Protein AF-0000000081617693 (afdb_homodimer)

Organism: Polistes dominula (NCBI:txid743375)

Structure (mmCIF, N/CA/C/O backbone):
data_AF-0000000081617693-model_v1
#
loop_
_entity.id
_entity.type
_entity.pdbx_description
1 polymer 'Partner of bursicon isoform X2'
#
loop_
_atom_site.group_PDB
_atom_site.id
_atom_site.type_symbol
_atom_site.label_atom_id
_atom_site.label_alt_id
_atom_site.label_comp_id
_atom_site.label_asym_id
_atom_site.label_entity_id
_atom_site.label_seq_id
_atom_site.pdbx_PDB_ins_code
_atom_site.Cartn_x
_atom_site.Cartn_y
_atom_site.Cartn_z
_atom_site.occupancy
_atom_site.B_iso_or_equiv
_atom_site.auth_seq_id
_atom_site.auth_comp_id
_atom_site.auth_asym_id
_atom_site.auth_atom_id
_atom_site.pdbx_PDB_model_num
ATOM 1 N N . MET A 1 1 ? 23.781 -27.25 -8.93 1 21.09 1 MET A N 1
ATOM 2 C CA . MET A 1 1 ? 23.984 -25.984 -9.602 1 21.09 1 MET A CA 1
ATOM 3 C C . MET A 1 1 ? 22.797 -25.062 -9.391 1 21.09 1 MET A C 1
ATOM 5 O O . MET A 1 1 ? 21.656 -25.438 -9.664 1 21.09 1 MET A O 1
ATOM 9 N N . GLN A 1 2 ? 22.797 -24.25 -8.312 1 23.55 2 GLN A N 1
ATOM 10 C CA . GLN A 1 2 ? 21.75 -23.406 -7.762 1 23.55 2 GLN A CA 1
ATOM 11 C C . GLN A 1 2 ? 21.375 -22.297 -8.734 1 23.55 2 GLN A C 1
ATOM 13 O O . GLN A 1 2 ? 22.25 -21.516 -9.164 1 23.55 2 GLN A O 1
ATOM 18 N N . GLU A 1 3 ? 20.484 -22.625 -9.734 1 25.69 3 GLU A N 1
ATOM 19 C CA . GLU A 1 3 ? 20.016 -21.656 -10.727 1 25.69 3 GLU A CA 1
ATOM 20 C C . GLU A 1 3 ? 19.703 -20.312 -10.086 1 25.69 3 GLU A C 1
ATOM 22 O O . GLU A 1 3 ? 18.938 -20.234 -9.133 1 25.69 3 GLU A O 1
ATOM 27 N N . GLY A 1 4 ? 20.719 -19.469 -10.039 1 25.91 4 GLY A N 1
ATOM 28 C CA . GLY A 1 4 ? 20.688 -18.078 -9.578 1 25.91 4 GLY A CA 1
ATOM 29 C C . GLY A 1 4 ? 19.531 -17.281 -10.164 1 25.91 4 GLY A C 1
ATOM 30 O O . GLY A 1 4 ? 19.438 -17.141 -11.383 1 25.91 4 GLY A O 1
ATOM 31 N N . TYR A 1 5 ? 18.312 -17.5 -9.727 1 26.92 5 TYR A N 1
ATOM 32 C CA . TYR A 1 5 ? 17.234 -16.594 -10.078 1 26.92 5 TYR A CA 1
ATOM 33 C C . TYR A 1 5 ? 17.688 -15.141 -9.992 1 26.92 5 TYR A C 1
ATOM 35 O O . TYR A 1 5 ? 18.25 -14.719 -8.992 1 26.92 5 TYR A O 1
ATOM 43 N N . PHE A 1 6 ? 18.312 -14.719 -11.094 1 25.95 6 PHE A N 1
ATOM 44 C CA . PHE A 1 6 ? 18.672 -13.305 -11.18 1 25.95 6 PHE A CA 1
ATOM 45 C C . PHE A 1 6 ? 17.469 -12.43 -10.844 1 25.95 6 PHE A C 1
ATOM 47 O O . PHE A 1 6 ? 16.422 -12.531 -11.484 1 25.95 6 PHE A O 1
ATOM 54 N N . LEU A 1 7 ? 17.125 -12.32 -9.617 1 30.16 7 LEU A N 1
ATOM 55 C CA . LEU A 1 7 ? 16.172 -11.305 -9.172 1 30.16 7 LEU A CA 1
ATOM 56 C C . LEU A 1 7 ? 16.438 -9.977 -9.875 1 30.16 7 LEU A C 1
ATOM 58 O O . LEU A 1 7 ? 17.516 -9.406 -9.758 1 30.16 7 LEU A O 1
ATOM 62 N N . ILE A 1 8 ? 16.188 -10.07 -11.109 1 28.42 8 ILE A N 1
ATOM 63 C CA . ILE A 1 8 ? 16.234 -8.742 -11.711 1 28.42 8 ILE A CA 1
ATOM 64 C C . ILE A 1 8 ? 15.578 -7.73 -10.781 1 28.42 8 ILE A C 1
ATOM 66 O O . ILE A 1 8 ? 14.367 -7.797 -10.531 1 28.42 8 ILE A O 1
ATOM 70 N N . LYS A 1 9 ? 16.203 -7.441 -9.719 1 33.84 9 LYS A N 1
ATOM 71 C CA . LYS A 1 9 ? 15.711 -6.348 -8.883 1 33.84 9 LYS A CA 1
ATOM 72 C C . LYS A 1 9 ? 15.469 -5.09 -9.711 1 33.84 9 LYS A C 1
ATOM 74 O O . LYS A 1 9 ? 16.406 -4.512 -10.266 1 33.84 9 LYS A O 1
ATOM 79 N N . ILE A 1 10 ? 14.555 -5.141 -10.664 1 34.88 10 ILE A N 1
ATOM 80 C CA . ILE A 1 10 ? 14.203 -3.844 -11.234 1 34.88 10 ILE A CA 1
ATOM 81 C C . ILE A 1 10 ? 14.172 -2.789 -10.133 1 34.88 10 ILE A C 1
ATOM 83 O O . ILE A 1 10 ? 13.328 -2.844 -9.234 1 34.88 10 ILE A O 1
ATOM 87 N N . LEU A 1 11 ? 15.094 -2.342 -9.719 1 41 11 LEU A N 1
ATOM 88 C CA . LEU A 1 11 ? 15.234 -1.194 -8.836 1 41 11 LEU A CA 1
ATOM 89 C C . LEU A 1 11 ? 14.312 -0.057 -9.266 1 41 11 LEU A C 1
ATOM 91 O O . LEU A 1 11 ? 14.703 1.113 -9.211 1 41 11 LEU A O 1
ATOM 95 N N . GLU A 1 12 ? 13.398 -0.279 -10.273 1 49.72 12 GLU A N 1
ATOM 96 C CA . GLU A 1 12 ? 12.633 0.956 -10.422 1 49.72 12 GLU A CA 1
ATOM 97 C C . GLU A 1 12 ? 12.055 1.414 -9.094 1 49.72 12 GLU A C 1
ATOM 99 O O . GLU A 1 12 ? 11.391 0.64 -8.398 1 49.72 12 GLU A O 1
ATOM 104 N N . ASP A 1 13 ? 12.609 2.482 -8.398 1 57.91 13 ASP A N 1
ATOM 105 C CA . ASP A 1 13 ? 12.93 2.988 -7.07 1 57.91 13 ASP A CA 1
ATOM 106 C C . ASP A 1 13 ? 11.664 3.396 -6.32 1 57.91 13 ASP A C 1
ATOM 108 O O . ASP A 1 13 ? 10.766 4.016 -6.898 1 57.91 13 ASP A O 1
ATOM 112 N N . GLU A 1 14 ? 11.172 2.527 -5.504 1 74.06 14 GLU A N 1
ATOM 113 C CA . GLU A 1 14 ? 10.328 3.084 -4.449 1 74.06 14 GLU A CA 1
ATOM 114 C C . GLU A 1 14 ? 10.758 4.5 -4.086 1 74.06 14 GLU A C 1
ATOM 116 O O . GLU A 1 14 ? 11.945 4.832 -4.156 1 74.06 14 GLU A O 1
ATOM 121 N N . ASN A 1 15 ? 9.875 5.375 -4.223 1 86.94 15 ASN A N 1
ATOM 122 C CA . ASN A 1 15 ? 10.141 6.73 -3.75 1 86.94 15 ASN A CA 1
ATOM 123 C C . ASN A 1 15 ? 9.102 7.18 -2.725 1 86.94 15 ASN A C 1
ATOM 125 O O . ASN A 1 15 ? 7.914 7.262 -3.033 1 86.94 15 ASN A O 1
ATOM 129 N N . CYS A 1 16 ? 9.453 7.188 -1.498 1 93.19 16 CYS A N 1
ATOM 130 C CA . CYS A 1 16 ? 8.648 7.734 -0.409 1 93.19 16 CYS A CA 1
ATOM 131 C C . CYS A 1 16 ? 9.406 8.844 0.314 1 93.19 16 CYS A C 1
ATOM 133 O O . CYS A 1 16 ? 10.484 8.617 0.858 1 93.19 16 CYS A O 1
ATOM 135 N N . GLU A 1 17 ? 8.789 10.031 0.282 1 96 17 GLU A N 1
ATOM 136 C CA . GLU A 1 17 ? 9.5 11.195 0.806 1 96 17 GLU A CA 1
ATOM 137 C C . GLU A 1 17 ? 8.711 11.867 1.93 1 96 17 GLU A C 1
ATOM 139 O O . GLU A 1 17 ? 7.48 11.781 1.97 1 96 17 GLU A O 1
ATOM 144 N N . THR A 1 18 ? 9.477 12.422 2.887 1 97.06 18 THR A N 1
ATOM 145 C CA . THR A 1 18 ? 8.906 13.344 3.857 1 97.06 18 THR A CA 1
ATOM 146 C C . THR A 1 18 ? 8.883 14.766 3.301 1 97.06 18 THR A C 1
ATOM 148 O O . THR A 1 18 ? 9.938 15.352 3.043 1 97.06 18 THR A O 1
ATOM 151 N N . LEU A 1 19 ? 7.746 15.289 3.051 1 97.5 19 LEU A N 1
ATOM 152 C CA . LEU A 1 19 ? 7.582 16.578 2.402 1 97.5 19 LEU A CA 1
ATOM 153 C C . LEU A 1 19 ? 6.906 17.578 3.34 1 97.5 19 LEU A C 1
ATOM 155 O O . LEU A 1 19 ? 6.363 17.188 4.379 1 97.5 19 LEU A O 1
ATOM 159 N N . GLN A 1 20 ? 7.008 18.875 2.947 1 96.44 20 GLN A N 1
ATOM 160 C CA . GLN A 1 20 ? 6.355 19.922 3.717 1 96.44 20 GLN A CA 1
ATOM 161 C C . GLN A 1 20 ? 5.07 20.391 3.035 1 96.44 20 GLN A C 1
ATOM 163 O O . GLN A 1 20 ? 4.988 20.406 1.806 1 96.44 20 GLN A O 1
ATOM 168 N N . SER A 1 21 ? 4.125 20.688 3.875 1 95.75 21 SER A N 1
ATOM 169 C CA . SER A 1 21 ? 2.877 21.297 3.436 1 95.75 21 SER A CA 1
ATOM 170 C C . SER A 1 21 ? 2.465 22.438 4.363 1 95.75 21 SER A C 1
ATOM 172 O O . SER A 1 21 ? 2.715 22.391 5.57 1 95.75 21 SER A O 1
ATOM 174 N N . GLU A 1 22 ? 1.811 23.406 3.758 1 95.75 22 GLU A N 1
ATOM 175 C CA . GLU A 1 22 ? 1.333 24.516 4.578 1 95.75 22 GLU A CA 1
ATOM 176 C C . GLU A 1 22 ? -0.139 24.344 4.938 1 95.75 22 GLU A C 1
ATOM 178 O O . GLU A 1 22 ? -0.963 24.031 4.074 1 95.75 22 GLU A O 1
ATOM 183 N N . ILE A 1 23 ? -0.369 24.625 6.254 1 95.25 23 ILE A N 1
ATOM 184 C CA . ILE A 1 23 ? -1.764 24.594 6.68 1 95.25 23 ILE A CA 1
ATOM 185 C C . ILE A 1 23 ? -2.074 25.812 7.539 1 95.25 23 ILE A C 1
ATOM 187 O O . ILE A 1 23 ? -1.167 26.438 8.102 1 95.25 23 ILE A O 1
ATOM 191 N N . HIS A 1 24 ? -3.391 26.156 7.59 1 95.94 24 HIS A N 1
ATOM 192 C CA . HIS A 1 24 ? -3.896 27.203 8.453 1 95.94 24 HIS A CA 1
ATOM 193 C C . HIS A 1 24 ? -4.594 26.625 9.68 1 95.94 24 HIS A C 1
ATOM 195 O O . HIS A 1 24 ? -5.512 25.812 9.555 1 95.94 24 HIS A O 1
ATOM 201 N N . ILE A 1 25 ? -4.129 27.109 10.82 1 94.5 25 ILE A N 1
ATOM 202 C CA . ILE A 1 25 ? -4.719 26.594 12.055 1 94.5 25 ILE A CA 1
ATOM 203 C C . ILE A 1 25 ? -5.359 27.734 12.836 1 94.5 25 ILE A C 1
ATOM 205 O O . ILE A 1 25 ? -4.797 28.828 12.914 1 94.5 25 ILE A O 1
ATOM 209 N N . THR A 1 26 ? -6.527 27.469 13.391 1 95.94 26 THR A N 1
ATOM 210 C CA . THR A 1 26 ? -7.207 28.391 14.297 1 95.94 26 THR A CA 1
ATOM 211 C C . THR A 1 26 ? -7.543 27.703 15.617 1 95.94 26 THR A C 1
ATOM 213 O O . THR A 1 26 ? -8.023 26.562 15.625 1 95.94 26 THR A O 1
ATOM 216 N N . LYS A 1 27 ? -7.258 28.422 16.703 1 96.06 27 LYS A N 1
ATOM 217 C CA . LYS A 1 27 ? -7.531 27.875 18.016 1 96.06 27 LYS A CA 1
ATOM 218 C C . LYS A 1 27 ? -8.234 28.891 18.906 1 96.06 27 LYS A C 1
ATOM 220 O O . LYS A 1 27 ? -7.824 30.062 18.969 1 96.06 27 LYS A O 1
ATOM 225 N N . ASP A 1 28 ? -9.242 28.344 19.547 1 96.25 28 ASP A N 1
ATOM 226 C CA . ASP A 1 28 ? -9.977 29.203 20.469 1 96.25 28 ASP A CA 1
ATOM 227 C C . ASP A 1 28 ? -9.57 28.922 21.906 1 96.25 28 ASP A C 1
ATOM 229 O O . ASP A 1 28 ? -9.312 27.766 22.281 1 96.25 28 ASP A O 1
ATOM 233 N N . GLU A 1 29 ? -9.492 29.953 22.703 1 95.94 29 GLU A N 1
ATOM 234 C CA . GLU A 1 29 ? -9.344 29.875 24.141 1 95.94 29 GLU A CA 1
ATOM 235 C C . GLU A 1 29 ? -10.578 30.438 24.859 1 95.94 29 GLU A C 1
ATOM 237 O O . GLU A 1 29 ? -11.133 31.453 24.453 1 95.94 29 GLU A O 1
ATOM 242 N N . TYR A 1 30 ? -10.984 29.672 25.891 1 95.94 30 TYR A N 1
ATOM 243 C CA . TYR A 1 30 ? -12.195 30.062 26.594 1 95.94 30 TYR A CA 1
ATOM 244 C C . TYR A 1 30 ? -11.883 30.469 28.031 1 95.94 30 TYR A C 1
ATOM 246 O O . TYR A 1 30 ? -10.922 29.984 28.625 1 95.94 30 TYR A O 1
ATOM 254 N N . ASP A 1 31 ? -12.664 31.328 28.531 1 92.88 31 ASP A N 1
ATOM 255 C CA . ASP A 1 31 ? -12.508 31.719 29.938 1 92.88 31 ASP A CA 1
ATOM 256 C C . ASP A 1 31 ? -13.234 30.734 30.859 1 92.88 31 ASP A C 1
ATOM 258 O O . ASP A 1 31 ? -13.758 29.719 30.391 1 92.88 31 ASP A O 1
ATOM 262 N N . GLU A 1 32 ? -13.195 30.984 32.156 1 93.75 32 GLU A N 1
ATOM 263 C CA . GLU A 1 32 ? -13.711 30.062 33.156 1 93.75 32 GLU A CA 1
ATOM 264 C C . GLU A 1 32 ? -15.227 29.906 33.031 1 93.75 32 GLU A C 1
ATOM 266 O O . GLU A 1 32 ? -15.773 28.875 33.438 1 93.75 32 GLU A O 1
ATOM 271 N N . VAL A 1 33 ? -15.906 30.859 32.438 1 94.06 33 VAL A N 1
ATOM 272 C CA . VAL A 1 33 ? -17.359 30.812 32.375 1 94.06 33 VAL A CA 1
ATOM 273 C C . VAL A 1 33 ? -17.797 30.297 31 1 94.06 33 VAL A C 1
ATOM 275 O O . VAL A 1 33 ? -18.984 30.219 30.719 1 94.06 33 VAL A O 1
ATOM 278 N N . GLY A 1 34 ? -16.875 29.984 30.141 1 93.75 34 GLY A N 1
ATOM 279 C CA . GLY A 1 34 ? -17.172 29.328 28.875 1 93.75 34 GLY A CA 1
ATOM 280 C C . GLY A 1 34 ? -17.297 30.281 27.719 1 93.75 34 GLY A C 1
ATOM 281 O O . GLY A 1 34 ? -17.734 29.891 26.625 1 93.75 34 GLY A O 1
ATOM 282 N N . HIS A 1 35 ? -17 31.516 28.062 1 94.31 35 HIS A N 1
ATOM 283 C CA . HIS A 1 35 ? -17 32.469 26.969 1 94.31 35 HIS A CA 1
ATOM 284 C C . HIS A 1 35 ? -15.648 32.5 26.266 1 94.31 35 HIS A C 1
ATOM 286 O O . HIS A 1 35 ? -14.609 32.25 26.891 1 94.31 35 HIS A O 1
ATOM 292 N N . ILE A 1 36 ? -15.648 32.906 24.891 1 95.56 36 ILE A N 1
ATOM 293 C CA . ILE A 1 36 ? -14.406 32.969 24.125 1 95.56 36 ILE A CA 1
ATOM 294 C C . ILE A 1 36 ? -13.555 34.156 24.656 1 95.56 36 ILE A C 1
ATOM 296 O O . ILE A 1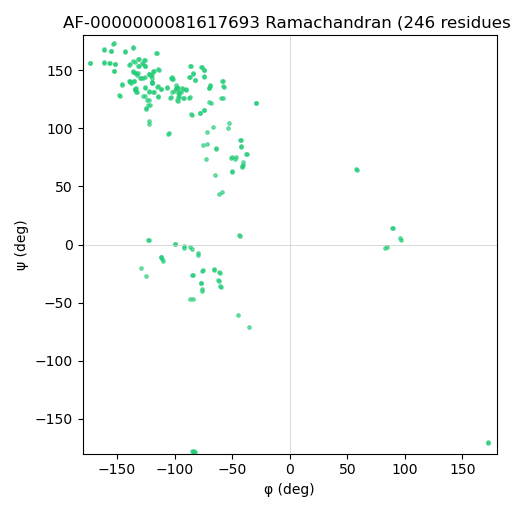 36 ? -14.008 35.281 24.672 1 95.56 36 ILE A O 1
ATOM 300 N N . LYS A 1 37 ? -12.406 33.812 25.062 1 95.25 37 LYS A N 1
ATOM 301 C CA . LYS A 1 37 ? -11.43 34.812 25.5 1 95.25 37 LYS A CA 1
ATOM 302 C C . LYS A 1 37 ? -10.633 35.344 24.312 1 95.25 37 LYS A C 1
ATOM 304 O O . LYS A 1 37 ? -10.438 36.562 24.203 1 95.25 37 LYS A O 1
ATOM 309 N N . ARG A 1 38 ? -10.195 34.438 23.531 1 96.62 38 ARG A N 1
ATOM 310 C CA . ARG A 1 38 ? -9.461 34.844 22.344 1 96.62 38 ARG A CA 1
ATOM 311 C C . ARG A 1 38 ? -9.422 33.719 21.312 1 96.62 38 ARG A C 1
ATOM 313 O O . ARG A 1 38 ? -9.656 32.531 21.656 1 96.62 38 ARG A O 1
ATOM 320 N N . THR A 1 39 ? -9.234 34.188 20.078 1 97.06 39 THR A N 1
ATOM 321 C CA . THR A 1 39 ? -9.008 33.281 18.953 1 97.06 39 THR A CA 1
ATOM 322 C C . THR A 1 39 ? -7.684 33.594 18.266 1 97.06 39 THR A C 1
ATOM 324 O O . THR A 1 39 ? -7.418 34.75 17.922 1 97.06 39 THR A O 1
ATOM 327 N N . CYS A 1 40 ? -6.906 32.5 18.234 1 97.19 40 CYS A N 1
ATOM 328 C CA . CYS A 1 40 ? -5.617 32.719 17.578 1 97.19 40 CYS A CA 1
ATOM 329 C C . CYS A 1 40 ? -5.488 31.828 16.328 1 97.19 40 CYS A C 1
ATOM 331 O O . CYS A 1 40 ? -6.035 30.734 16.297 1 97.19 40 CYS A O 1
ATOM 333 N N . SER A 1 41 ? -4.719 32.375 15.344 1 97.06 41 SER A N 1
ATOM 334 C CA . SER A 1 41 ? -4.492 31.594 14.117 1 97.06 41 SER A CA 1
ATOM 335 C C . SER A 1 41 ? -3.074 31.812 13.594 1 97.06 41 SER A C 1
ATOM 337 O O . SER A 1 41 ? -2.35 32.688 14.07 1 97.06 41 SER A O 1
ATOM 339 N N . GLY A 1 42 ? -2.764 30.938 12.703 1 95.69 42 GLY A N 1
ATOM 340 C CA . GLY A 1 42 ? -1.468 31.016 12.055 1 95.69 42 GLY A CA 1
ATOM 341 C C . GLY A 1 42 ? -1.308 30.016 10.922 1 95.69 42 GLY A C 1
ATOM 342 O O . GLY A 1 42 ? -2.055 29.031 10.844 1 95.69 42 GLY A O 1
ATOM 343 N N . ASP A 1 43 ? -0.399 30.375 10.023 1 96.25 43 ASP A N 1
ATOM 344 C CA . ASP A 1 43 ? 0.014 29.438 8.984 1 96.25 43 ASP A CA 1
ATOM 345 C C . ASP A 1 43 ? 1.242 28.641 9.422 1 96.25 43 ASP A C 1
ATOM 347 O O . ASP A 1 43 ? 2.26 29.219 9.805 1 96.25 43 ASP A O 1
ATOM 351 N N . ILE A 1 44 ? 0.998 27.297 9.297 1 94.75 44 ILE A N 1
ATOM 352 C CA . ILE A 1 44 ? 2.07 26.453 9.797 1 94.75 44 ILE A CA 1
ATOM 353 C C . ILE A 1 44 ? 2.49 25.453 8.719 1 94.75 44 ILE A C 1
ATOM 355 O O . ILE A 1 44 ? 1.65 24.953 7.969 1 94.75 44 ILE A O 1
ATOM 359 N N . SER A 1 45 ? 3.805 25.203 8.688 1 95.81 45 SER A N 1
ATOM 360 C CA . SER A 1 45 ? 4.328 24.125 7.855 1 95.81 45 SER A CA 1
ATOM 361 C C . SER A 1 45 ? 4.309 22.781 8.594 1 95.81 45 SER A C 1
ATOM 363 O O . SER A 1 45 ? 4.816 22.688 9.711 1 95.81 45 SER A O 1
ATOM 365 N N . VAL A 1 46 ? 3.664 21.797 7.895 1 95.5 46 VAL A N 1
ATOM 366 C CA . VAL A 1 46 ? 3.617 20.469 8.5 1 95.5 46 VAL A CA 1
ATOM 367 C C . VAL A 1 46 ? 4.168 19.422 7.523 1 95.5 46 VAL A C 1
ATOM 369 O O . VAL A 1 46 ? 4.012 19.562 6.309 1 95.5 46 VAL A O 1
ATOM 372 N N . THR A 1 47 ? 4.684 18.328 8.141 1 96.88 47 THR A N 1
ATOM 373 C CA . THR A 1 47 ? 5.254 17.281 7.301 1 96.88 47 THR A CA 1
ATOM 374 C C . THR A 1 47 ? 4.164 16.328 6.809 1 96.88 47 THR A C 1
ATOM 376 O O . THR A 1 47 ? 3.158 16.125 7.492 1 96.88 47 THR A O 1
ATOM 379 N N . LYS A 1 48 ? 4.359 15.836 5.648 1 97.06 48 LYS A N 1
ATOM 380 C CA . LYS A 1 48 ? 3.512 14.812 5.059 1 97.06 48 LYS A CA 1
ATOM 381 C C . LYS A 1 48 ? 4.352 13.727 4.387 1 97.06 48 LYS A C 1
ATOM 383 O O . LYS A 1 48 ? 5.566 13.875 4.234 1 97.06 48 LYS A O 1
ATOM 388 N N . CYS A 1 49 ? 3.67 12.688 4.039 1 96.44 49 CYS A N 1
ATOM 389 C CA . CYS A 1 49 ? 4.328 11.594 3.332 1 96.44 49 CYS A CA 1
ATOM 390 C C . CYS A 1 49 ? 3.719 11.391 1.949 1 96.44 49 CYS A C 1
ATOM 392 O O . CYS A 1 49 ? 2.496 11.32 1.81 1 96.44 49 CYS A O 1
ATOM 394 N N . GLU A 1 50 ? 4.617 11.312 0.979 1 94.75 50 GLU A N 1
ATOM 395 C CA . GLU A 1 50 ? 4.176 11.023 -0.383 1 94.75 50 GLU A CA 1
ATOM 396 C C . GLU A 1 50 ? 5.207 10.172 -1.126 1 94.75 50 GLU A C 1
ATOM 398 O O . GLU A 1 50 ? 6.41 10.406 -1.001 1 94.75 50 GLU A O 1
ATOM 403 N N . GLY A 1 51 ? 4.496 9.211 -1.826 1 93.81 51 GLY A N 1
ATOM 404 C CA . GLY A 1 51 ? 5.422 8.43 -2.631 1 93.81 51 GLY A CA 1
ATOM 405 C C . GLY A 1 51 ? 4.766 7.234 -3.299 1 93.81 51 GLY A C 1
ATOM 406 O O . GLY A 1 51 ? 3.537 7.164 -3.389 1 93.81 51 GLY A O 1
ATOM 407 N N . PHE A 1 52 ? 5.641 6.375 -3.895 1 92.81 52 PHE A N 1
ATOM 408 C CA . PHE A 1 52 ? 5.281 5.121 -4.547 1 92.81 52 PHE A CA 1
ATOM 409 C C . PHE A 1 52 ? 6.012 3.949 -3.904 1 92.81 52 PHE A C 1
ATOM 411 O O . PHE A 1 52 ? 7.219 4.023 -3.66 1 92.81 52 PHE A O 1
ATOM 418 N N . CYS A 1 53 ? 5.23 2.984 -3.637 1 92.69 53 CYS A N 1
ATOM 419 C CA . CYS A 1 53 ? 5.816 1.817 -2.988 1 92.69 53 CYS A CA 1
ATOM 420 C C . CYS A 1 53 ? 5.492 0.545 -3.764 1 92.69 53 CYS A C 1
ATOM 422 O O . CYS A 1 53 ? 4.5 0.491 -4.492 1 92.69 53 CYS A O 1
ATOM 424 N N . THR A 1 54 ? 6.312 -0.373 -3.482 1 92.31 54 THR A N 1
ATOM 425 C CA . THR A 1 54 ? 6.168 -1.655 -4.164 1 92.31 54 THR A CA 1
ATOM 426 C C . THR A 1 54 ? 4.973 -2.428 -3.615 1 92.31 54 THR A C 1
ATOM 428 O O . THR A 1 54 ? 4.633 -2.299 -2.438 1 92.31 54 THR A O 1
ATOM 431 N N . SER A 1 55 ? 4.34 -3.135 -4.559 1 92.81 55 SER A N 1
ATOM 432 C CA . SER A 1 55 ? 3.287 -4.078 -4.199 1 92.81 55 SER A CA 1
ATOM 433 C C . SER A 1 55 ? 3.172 -5.195 -5.23 1 92.81 55 SER A C 1
ATOM 435 O O . SER A 1 55 ? 3.477 -4.992 -6.41 1 92.81 55 SER A O 1
ATOM 437 N N . GLN A 1 56 ? 2.766 -6.309 -4.684 1 93.12 56 GLN A N 1
ATOM 438 C CA . GLN A 1 56 ? 2.73 -7.438 -5.609 1 93.12 56 GLN A CA 1
ATOM 439 C C . GLN A 1 56 ? 1.751 -8.508 -5.133 1 93.12 56 GLN A C 1
ATOM 441 O O . GLN A 1 56 ? 1.479 -8.617 -3.936 1 93.12 56 GLN A O 1
ATOM 446 N N . VAL A 1 57 ? 1.296 -9.281 -6.047 1 94.75 57 VAL A N 1
ATOM 447 C CA . VAL A 1 57 ? 0.551 -10.523 -5.867 1 94.75 57 VAL A CA 1
ATOM 448 C C . VAL A 1 57 ? 1.248 -11.656 -6.617 1 94.75 57 VAL A C 1
ATOM 450 O O . VAL A 1 57 ? 1.415 -11.586 -7.836 1 94.75 57 VAL A O 1
ATOM 453 N N . GLN A 1 58 ? 1.679 -12.586 -5.848 1 94.75 58 GLN A N 1
ATOM 454 C CA . GLN A 1 58 ? 2.453 -13.656 -6.469 1 94.75 58 GLN A CA 1
ATOM 455 C C . GLN A 1 58 ? 1.941 -15.023 -6.043 1 94.75 58 GLN A C 1
ATOM 457 O O . GLN A 1 58 ? 1.38 -15.172 -4.953 1 94.75 58 GLN A O 1
ATOM 462 N N . PRO A 1 59 ? 2.174 -16.031 -6.938 1 94.75 59 PRO A N 1
ATOM 463 C CA . PRO A 1 59 ? 1.782 -17.391 -6.555 1 94.75 59 PRO A CA 1
ATOM 464 C C . PRO A 1 59 ? 2.447 -17.844 -5.262 1 94.75 59 PRO A C 1
ATOM 466 O O . PRO A 1 59 ? 3.617 -17.531 -5.02 1 94.75 59 PRO A O 1
ATOM 469 N N . SER A 1 60 ? 1.569 -18.469 -4.41 1 92.38 60 SER A N 1
ATOM 470 C CA . SER A 1 60 ? 2.078 -18.969 -3.137 1 92.38 60 SER A CA 1
ATOM 471 C C . SER A 1 60 ? 1.333 -20.219 -2.695 1 92.38 60 SER A C 1
ATOM 473 O O . SER A 1 60 ? 0.108 -20.203 -2.555 1 92.38 60 SER A O 1
ATOM 475 N N . VAL A 1 61 ? 2.133 -21.281 -2.389 1 86.06 61 VAL A N 1
ATOM 476 C CA . VAL A 1 61 ? 1.543 -22.562 -2.02 1 86.06 61 VAL A CA 1
ATOM 477 C C . VAL A 1 61 ? 0.998 -22.5 -0.595 1 86.06 61 VAL A C 1
ATOM 479 O O . VAL A 1 61 ? 0.122 -23.281 -0.218 1 86.06 61 VAL A O 1
ATOM 482 N N . ILE A 1 62 ? 1.538 -21.562 0.132 1 86.44 62 ILE A N 1
ATOM 483 C CA . ILE A 1 62 ? 1.209 -21.516 1.552 1 86.44 62 ILE A CA 1
ATOM 484 C C . ILE A 1 62 ? -0.101 -20.75 1.75 1 86.44 62 ILE A C 1
ATOM 486 O O . ILE A 1 62 ? -0.796 -20.953 2.75 1 86.44 62 ILE A O 1
ATOM 490 N N . THR A 1 63 ? -0.437 -19.875 0.883 1 87.44 63 THR A N 1
ATOM 491 C CA . THR A 1 63 ? -1.653 -19.078 1.007 1 87.44 63 THR A CA 1
ATOM 492 C C . THR A 1 63 ? -2.865 -19.859 0.508 1 87.44 63 THR A C 1
ATOM 494 O O . THR A 1 63 ? -2.771 -20.609 -0.475 1 87.44 63 THR A O 1
ATOM 497 N N . ALA A 1 64 ? -4 -19.766 1.132 1 83.44 64 ALA A N 1
ATOM 498 C CA . ALA A 1 64 ? -5.223 -20.484 0.789 1 83.44 64 ALA A CA 1
ATOM 499 C C . ALA A 1 64 ? -5.684 -20.156 -0.627 1 83.44 64 ALA A C 1
ATOM 501 O O . ALA A 1 64 ? -6.184 -21.016 -1.35 1 83.44 64 ALA A O 1
ATOM 502 N N . THR A 1 65 ? -5.5 -18.922 -1.037 1 83 65 THR A N 1
ATOM 503 C CA . THR A 1 65 ? -5.957 -18.484 -2.355 1 83 65 THR A CA 1
ATOM 504 C C . THR A 1 65 ? -4.969 -18.922 -3.434 1 83 65 THR A C 1
ATOM 506 O O . THR A 1 65 ? -5.281 -18.875 -4.625 1 83 65 THR A O 1
ATOM 509 N N . GLY A 1 66 ? -3.828 -19.422 -2.992 1 89.44 66 GLY A N 1
ATOM 510 C CA . GLY A 1 66 ? -2.781 -19.75 -3.943 1 89.44 66 GLY A CA 1
ATOM 511 C C . GLY A 1 66 ? -1.92 -18.562 -4.32 1 89.44 66 GLY A C 1
ATOM 512 O O . GLY A 1 66 ? -0.972 -18.703 -5.098 1 89.44 66 GLY A O 1
ATOM 513 N N . PHE A 1 67 ? -2.311 -17.391 -3.746 1 93.19 67 PHE A N 1
ATOM 514 C CA . PHE A 1 67 ? -1.555 -16.172 -4.055 1 93.19 67 PHE A CA 1
ATOM 515 C C . PHE A 1 67 ? -1.272 -15.375 -2.789 1 93.19 67 PHE A C 1
ATOM 517 O O . PHE A 1 67 ? -2.154 -15.211 -1.943 1 93.19 67 PHE A O 1
ATOM 524 N N . ALA A 1 68 ? -0.021 -14.977 -2.717 1 92.62 68 ALA A N 1
ATOM 525 C CA . ALA A 1 68 ? 0.392 -14.109 -1.619 1 92.62 68 ALA A CA 1
ATOM 526 C C . ALA A 1 68 ? 0.42 -12.648 -2.057 1 92.62 68 ALA A C 1
ATOM 528 O O . ALA A 1 68 ? 0.896 -12.328 -3.148 1 92.62 68 ALA A O 1
ATOM 529 N N . LYS A 1 69 ? -0.13 -11.93 -1.163 1 91.94 69 LYS A N 1
ATOM 530 C CA . LYS A 1 69 ? -0.168 -10.492 -1.454 1 91.94 69 LYS A CA 1
ATOM 531 C C . LYS A 1 69 ? 0.741 -9.719 -0.507 1 91.94 69 LYS A C 1
ATOM 533 O O . LYS A 1 69 ? 0.807 -10.016 0.687 1 91.94 69 LYS A O 1
ATOM 538 N N . GLU A 1 70 ? 1.504 -8.828 -1.085 1 91.44 70 GLU A N 1
ATOM 539 C CA . GLU A 1 70 ? 2.361 -7.926 -0.32 1 91.44 70 GLU A CA 1
ATOM 540 C C . GLU A 1 70 ? 2.225 -6.484 -0.809 1 91.44 70 GLU A C 1
ATOM 542 O O . GLU A 1 70 ? 2.312 -6.223 -2.01 1 91.44 70 GLU A O 1
ATOM 547 N N . CYS A 1 71 ? 2.051 -5.773 0.116 1 91.5 71 CYS A N 1
ATOM 548 C CA . CYS A 1 71 ? 1.884 -4.367 -0.237 1 91.5 71 CYS A CA 1
ATOM 549 C C . CYS A 1 71 ? 2.619 -3.467 0.748 1 91.5 71 CYS A C 1
ATOM 551 O O . CYS A 1 71 ? 2.584 -3.701 1.956 1 91.5 71 CYS A O 1
ATOM 553 N N . TYR A 1 72 ? 3.227 -2.441 0.258 1 91.81 72 TYR A N 1
ATOM 554 C CA . TYR A 1 72 ? 3.883 -1.403 1.045 1 91.81 72 TYR A CA 1
ATOM 555 C C . TYR A 1 72 ? 3.258 -0.039 0.777 1 91.81 72 TYR A C 1
ATOM 557 O O . TYR A 1 72 ? 2.906 0.276 -0.363 1 91.81 72 TYR A O 1
ATOM 565 N N . CYS A 1 73 ? 3.256 0.739 1.8 1 92.5 73 CYS A N 1
ATOM 566 C CA . CYS A 1 73 ? 2.674 2.072 1.699 1 92.5 73 CYS A CA 1
ATOM 567 C C . CYS A 1 73 ? 3.611 3.121 2.287 1 92.5 73 CYS A C 1
ATOM 569 O O . CYS A 1 73 ? 4.246 2.885 3.316 1 92.5 73 CYS A O 1
ATOM 571 N N . CYS A 1 74 ? 3.557 4.219 1.697 1 93.44 74 CYS A N 1
ATOM 572 C CA . CYS A 1 74 ? 4.352 5.348 2.168 1 93.44 74 CYS A CA 1
ATOM 573 C C . CYS A 1 74 ? 3.713 5.988 3.395 1 93.44 74 CYS A C 1
ATOM 575 O O . CYS A 1 74 ? 2.652 6.609 3.293 1 93.44 74 CYS A O 1
ATOM 577 N N . ARG A 1 75 ? 4.457 5.828 4.492 1 93.88 75 ARG A N 1
ATOM 578 C CA . ARG A 1 75 ? 3.916 6.379 5.73 1 93.88 75 ARG A CA 1
ATOM 579 C C . ARG A 1 75 ? 5.035 6.73 6.707 1 93.88 75 ARG A C 1
ATOM 581 O O . ARG A 1 75 ? 6.199 6.414 6.465 1 93.88 75 ARG A O 1
ATOM 588 N N . GLU A 1 76 ? 4.566 7.371 7.758 1 95.38 76 GLU A N 1
ATOM 589 C CA . GLU A 1 76 ? 5.523 7.801 8.773 1 95.38 76 GLU A CA 1
ATOM 590 C C . GLU A 1 76 ? 6.016 6.617 9.602 1 95.38 76 GLU A C 1
ATOM 592 O O . GLU A 1 76 ? 5.258 5.688 9.875 1 95.38 76 GLU A O 1
ATOM 597 N N . SER A 1 77 ? 7.199 6.734 10.055 1 95.56 77 SER A N 1
ATOM 598 C CA . SER A 1 77 ? 7.684 5.762 11.031 1 95.56 77 SER A CA 1
ATOM 599 C C . SER A 1 77 ? 7.113 6.039 12.414 1 95.56 77 SER A C 1
ATOM 601 O O . SER A 1 77 ? 6.902 5.113 13.203 1 95.56 77 SER A O 1
ATOM 603 N N . TYR A 1 78 ? 6.922 7.246 12.68 1 95.5 78 TYR A N 1
ATOM 604 C CA . TYR A 1 78 ? 6.32 7.703 13.93 1 95.5 78 TYR A CA 1
ATOM 605 C C . TYR A 1 78 ? 5.801 9.133 13.789 1 95.5 78 TYR A C 1
ATOM 607 O O . TYR A 1 78 ? 5.992 9.773 12.758 1 95.5 78 TYR A O 1
ATOM 615 N N . LEU A 1 79 ? 5.039 9.508 14.773 1 95.44 79 LEU A N 1
ATOM 616 C CA . LEU A 1 79 ? 4.594 10.898 14.844 1 95.44 79 LEU A CA 1
ATOM 617 C C . LEU A 1 79 ? 5.488 11.703 15.781 1 95.44 79 LEU A C 1
ATOM 619 O O . LEU A 1 79 ? 5.73 11.305 16.922 1 95.44 79 LEU A O 1
ATOM 623 N N . LYS A 1 80 ? 5.898 12.766 15.305 1 96 80 LYS A N 1
ATOM 624 C CA . LYS A 1 80 ? 6.77 13.648 16.078 1 96 80 LYS A CA 1
ATOM 625 C C . LYS A 1 80 ? 5.996 14.836 16.641 1 96 80 LYS A C 1
ATOM 627 O O . LYS A 1 80 ? 5.273 15.516 15.914 1 96 80 LYS A O 1
ATOM 632 N N . GLU A 1 81 ? 6.219 15.039 17.953 1 95.75 81 GLU A N 1
ATOM 633 C CA . GLU A 1 81 ? 5.582 16.203 18.578 1 95.75 81 GLU A CA 1
ATOM 634 C C . GLU A 1 81 ? 6.445 17.453 18.422 1 95.75 81 GLU A C 1
ATOM 636 O O . GLU A 1 81 ? 7.672 17.375 18.484 1 95.75 81 GLU A O 1
ATOM 641 N N . ARG A 1 82 ? 5.75 18.594 18.234 1 94.31 82 ARG A N 1
ATOM 642 C CA . ARG A 1 82 ? 6.457 19.859 18.156 1 94.31 82 ARG A CA 1
ATOM 643 C C . ARG A 1 82 ? 5.57 21.016 18.625 1 94.31 82 ARG A C 1
ATOM 645 O O . ARG A 1 82 ? 4.344 20.906 18.578 1 94.31 82 ARG A O 1
ATOM 652 N N . LEU A 1 83 ? 6.211 22.094 19.078 1 96 83 LEU A N 1
ATOM 653 C CA . LEU A 1 83 ? 5.508 23.312 19.484 1 96 83 LEU A CA 1
ATOM 654 C C . LEU A 1 83 ? 5.426 24.297 18.328 1 96 83 LEU A C 1
ATOM 656 O O . LEU A 1 83 ? 6.406 24.516 17.609 1 96 83 LEU A O 1
ATOM 660 N N . VAL A 1 84 ? 4.227 24.828 18.203 1 96.06 84 VAL A N 1
ATOM 661 C CA . VAL A 1 84 ? 4.059 25.859 17.172 1 96.06 84 VAL A CA 1
ATOM 662 C C . VAL A 1 84 ? 3.414 27.094 17.766 1 96.06 84 VAL A C 1
ATOM 664 O O . VAL A 1 84 ? 2.723 27.016 18.781 1 96.06 84 VAL A O 1
ATOM 667 N N . ILE A 1 85 ? 3.674 28.203 17.078 1 95.06 85 ILE A N 1
ATOM 668 C CA . ILE A 1 85 ? 3.203 29.484 17.609 1 95.06 85 ILE A CA 1
ATOM 669 C C . ILE A 1 85 ? 2.152 30.078 16.672 1 95.06 85 ILE A C 1
ATOM 671 O O . ILE A 1 85 ? 2.387 30.203 15.469 1 95.06 85 ILE A O 1
ATOM 675 N N . LEU A 1 86 ? 1.03 30.406 17.203 1 96.25 86 LEU A N 1
ATOM 676 C CA . LEU A 1 86 ? 0.015 31.203 16.531 1 96.25 86 LEU A CA 1
ATOM 677 C C . LEU A 1 86 ? 0.123 32.688 16.906 1 96.25 86 LEU A C 1
ATOM 679 O O . LEU A 1 86 ? 0.07 33.031 18.094 1 96.25 86 LEU A O 1
ATOM 683 N N . ASN A 1 87 ? 0.192 33.5 15.977 1 95.44 87 ASN A N 1
ATOM 684 C CA . ASN A 1 87 ? 0.533 34.875 16.312 1 95.44 87 ASN A CA 1
ATOM 685 C C . ASN A 1 87 ? -0.542 35.844 15.828 1 95.44 87 ASN A C 1
ATOM 687 O O . ASN A 1 87 ? -0.361 37.062 15.906 1 95.44 87 ASN A O 1
ATOM 691 N N . GLN A 1 88 ? -1.566 35.375 15.305 1 96.56 88 GLN A N 1
ATOM 692 C CA . GLN A 1 88 ? -2.732 36.188 14.977 1 96.56 88 GLN A CA 1
ATOM 693 C C . GLN A 1 88 ? -3.869 35.938 15.969 1 96.56 88 GLN A C 1
ATOM 695 O O . GLN A 1 88 ? -4.719 35.062 15.742 1 96.56 88 GLN A O 1
ATOM 700 N N . CYS A 1 89 ? -3.852 36.812 16.922 1 97.81 89 CYS A N 1
ATOM 701 C CA . CYS A 1 89 ? -4.828 36.594 17.984 1 97.81 89 CYS A CA 1
ATOM 702 C C . CYS A 1 89 ? -5.789 37.781 18.094 1 97.81 89 CYS A C 1
ATOM 704 O O . CYS A 1 89 ? -5.375 38.938 17.984 1 97.81 89 CYS A O 1
ATOM 706 N N . TYR A 1 90 ? -7.082 37.406 18.328 1 97.5 90 TYR A N 1
ATOM 707 C CA . TYR A 1 90 ? -8.148 38.406 18.438 1 97.5 90 TYR A CA 1
ATOM 708 C C . TYR A 1 90 ? -9.039 38.094 19.641 1 97.5 90 TYR A C 1
ATOM 710 O O . TYR A 1 90 ? -9.227 36.938 20.016 1 97.5 90 TYR A O 1
ATOM 718 N N . ASP A 1 91 ? -9.531 39.125 20.203 1 95.56 91 ASP A N 1
ATOM 719 C CA . ASP A 1 91 ? -10.461 38.906 21.312 1 95.56 91 ASP A CA 1
ATOM 720 C C . ASP A 1 91 ? -11.875 38.625 20.781 1 95.56 91 ASP A C 1
ATOM 722 O O . ASP A 1 91 ? -12.078 38.469 19.578 1 95.56 91 ASP A O 1
ATOM 726 N N . ALA A 1 92 ? -12.812 38.438 21.641 1 93.31 92 ALA A N 1
ATOM 727 C CA . ALA A 1 92 ? -14.18 38.062 21.312 1 93.31 92 ALA A CA 1
ATOM 728 C C . ALA A 1 92 ? -14.844 39.125 20.422 1 93.31 92 ALA A C 1
ATOM 730 O O . ALA A 1 92 ? -15.82 38.812 19.734 1 93.31 92 ALA A O 1
ATOM 731 N N . ASP A 1 93 ? -14.352 40.312 20.516 1 94.44 93 ASP A N 1
ATOM 732 C CA . ASP A 1 93 ? -14.93 41.375 19.734 1 94.44 93 ASP A CA 1
ATOM 733 C C . ASP A 1 93 ? -14.227 41.531 18.375 1 94.44 93 ASP A C 1
ATOM 735 O O . ASP A 1 93 ? -14.562 42.406 17.594 1 94.44 93 ASP A O 1
ATOM 739 N N . GLY A 1 94 ? -13.297 40.812 18.125 1 94.5 94 GLY A N 1
ATOM 740 C CA . GLY A 1 94 ? -12.594 40.844 16.844 1 94.5 94 GLY A CA 1
ATOM 741 C C . GLY A 1 94 ? -11.43 41.844 16.828 1 94.5 94 GLY A C 1
ATOM 742 O O . GLY A 1 94 ? -10.93 42.188 15.758 1 94.5 94 GLY A O 1
ATOM 743 N N . ILE A 1 95 ? -11.07 42.281 18 1 95.62 95 ILE A N 1
ATOM 744 C CA . ILE A 1 95 ? -9.953 43.219 18.094 1 95.62 95 ILE A CA 1
ATOM 745 C C . ILE A 1 95 ? -8.648 42.469 18.266 1 95.62 95 ILE A C 1
ATOM 747 O O . ILE A 1 95 ? -8.539 41.594 19.141 1 95.62 95 ILE A O 1
ATOM 751 N N . LYS A 1 96 ? -7.66 42.844 17.516 1 96.06 96 LYS A N 1
ATOM 752 C CA . LYS A 1 96 ? -6.375 42.156 17.547 1 96.06 96 LYS A CA 1
ATOM 753 C C . LYS A 1 96 ? -5.652 42.406 18.859 1 96.06 96 LYS A C 1
ATOM 755 O O . LYS A 1 96 ? -5.582 43.531 19.328 1 96.06 96 LYS A O 1
ATOM 760 N N . LEU A 1 97 ? -5.133 41.312 19.297 1 95.25 97 LEU A N 1
ATOM 761 C CA . LEU A 1 97 ? -4.359 41.406 20.531 1 95.25 97 LEU A CA 1
ATOM 762 C C . LEU A 1 97 ? -2.869 41.5 20.234 1 95.25 97 LEU A C 1
ATOM 764 O O . LEU A 1 97 ? -2.311 40.656 19.531 1 95.25 97 LEU A O 1
ATOM 768 N N . MET A 1 98 ? -2.201 42.531 20.734 1 90.12 98 MET A N 1
ATOM 769 C CA . MET A 1 98 ? -0.825 42.812 20.328 1 90.12 98 MET A CA 1
ATOM 770 C C . MET A 1 98 ? 0.141 42.562 21.484 1 90.12 98 MET A C 1
ATOM 772 O O . MET A 1 98 ? 1.358 42.562 21.297 1 90.12 98 MET A O 1
ATOM 776 N N . ASN A 1 99 ? -0.351 42.375 22.625 1 87.06 99 ASN A N 1
ATOM 777 C CA . ASN A 1 99 ? 0.569 42.156 23.734 1 87.06 99 ASN A CA 1
ATOM 778 C C . ASN A 1 99 ? 1.141 40.75 23.719 1 87.06 99 ASN A C 1
ATOM 780 O O . ASN A 1 99 ? 0.537 39.812 23.141 1 87.06 99 ASN A O 1
ATOM 784 N N . ASP A 1 100 ? 2.387 40.594 24.297 1 83.19 100 ASP A N 1
ATOM 785 C CA . ASP A 1 100 ? 3.139 39.344 24.25 1 83.19 100 ASP A CA 1
ATOM 786 C C . ASP A 1 100 ? 2.383 38.219 24.938 1 83.19 100 ASP A C 1
ATOM 788 O O . ASP A 1 100 ? 2.49 37.062 24.547 1 83.19 100 ASP A O 1
ATOM 792 N N . GLU A 1 101 ? 1.613 38.562 25.953 1 85.25 101 GLU A N 1
ATOM 793 C CA . GLU A 1 101 ? 0.929 37.531 26.75 1 85.25 101 GLU A CA 1
ATOM 794 C C . GLU A 1 101 ? -0.281 36.969 26 1 85.25 101 GLU A C 1
ATOM 796 O O . GLU A 1 101 ? -0.492 35.75 25.969 1 85.25 101 GLU A O 1
ATOM 801 N N . ASP A 1 102 ? -0.972 37.906 25.297 1 90.56 102 ASP A N 1
ATOM 802 C CA . ASP A 1 102 ? -2.244 37.469 24.703 1 90.56 102 ASP A CA 1
ATOM 803 C C . ASP A 1 102 ? -2.148 37.406 23.188 1 90.56 102 ASP A C 1
ATOM 805 O O . ASP A 1 102 ? -3.006 36.812 22.531 1 90.56 102 ASP A O 1
ATOM 809 N N . GLY A 1 103 ? -1.052 38 22.672 1 94.44 103 GLY A N 1
ATOM 810 C CA . GLY A 1 103 ? -0.954 38.094 21.219 1 94.44 103 GLY A CA 1
ATOM 811 C C . GLY A 1 103 ? -0.347 36.875 20.562 1 94.44 103 GLY A C 1
ATOM 812 O O . GLY A 1 103 ? -0.174 36.844 19.344 1 94.44 103 GLY A O 1
ATOM 813 N N . VAL A 1 104 ? 0.034 35.938 21.359 1 95.31 104 VAL A N 1
ATOM 814 C CA . VAL A 1 104 ? 0.647 34.719 20.844 1 95.31 104 VAL A CA 1
ATOM 815 C C . VAL A 1 104 ? 0.112 33.5 21.594 1 95.31 104 VAL A C 1
ATOM 817 O O . VAL A 1 104 ? -0.204 33.594 22.781 1 95.31 104 VAL A O 1
ATOM 820 N N . MET A 1 105 ? -0.086 32.562 20.891 1 95.38 105 MET A N 1
ATOM 821 C CA . MET A 1 105 ? -0.516 31.297 21.5 1 95.38 105 MET A CA 1
ATOM 822 C C . MET A 1 105 ? 0.375 30.141 21.047 1 95.38 105 MET A C 1
ATOM 824 O O . MET A 1 105 ? 0.642 29.984 19.859 1 95.38 105 MET A O 1
ATOM 828 N N . GLU A 1 106 ? 0.914 29.375 22.062 1 95.25 106 GLU A N 1
ATOM 829 C CA . GLU A 1 106 ? 1.695 28.172 21.766 1 95.25 106 GLU A CA 1
ATOM 830 C C . GLU A 1 106 ? 0.829 26.922 21.812 1 95.25 106 GLU A C 1
ATOM 832 O O . GLU A 1 106 ? 0.111 26.703 22.797 1 95.25 106 GLU A O 1
ATOM 837 N N . ILE A 1 107 ? 0.946 26.109 20.766 1 94.88 107 ILE A N 1
ATOM 838 C CA . ILE A 1 107 ? 0.191 24.859 20.781 1 94.88 107 ILE A CA 1
ATOM 839 C C . ILE A 1 107 ? 1.107 23.703 20.406 1 94.88 107 ILE A C 1
ATOM 841 O O . ILE A 1 107 ? 2.166 23.906 19.812 1 94.88 107 ILE A O 1
ATOM 845 N N . LYS A 1 108 ? 0.675 22.484 20.797 1 94.38 108 LYS A N 1
ATOM 846 C CA . LYS A 1 108 ? 1.395 21.25 20.453 1 94.38 108 LYS A CA 1
ATOM 847 C C . LYS A 1 108 ? 0.758 20.562 19.266 1 94.38 108 LYS A C 1
ATOM 849 O O . LYS A 1 108 ? -0.467 20.453 19.172 1 94.38 108 LYS A O 1
ATOM 854 N N . LEU A 1 109 ? 1.652 20.156 18.359 1 92.88 109 LEU A N 1
ATOM 855 C CA . LEU A 1 109 ? 1.196 19.438 17.172 1 92.88 109 LEU A CA 1
ATOM 856 C C . LEU A 1 109 ? 1.99 18.156 16.969 1 92.88 109 LEU A C 1
ATOM 858 O O . LEU A 1 109 ? 3.174 18.094 17.297 1 92.88 109 LEU A O 1
ATOM 862 N N . ARG A 1 110 ? 1.331 17.172 16.531 1 94.5 110 ARG A N 1
ATOM 863 C CA . ARG A 1 110 ? 1.993 15.938 16.125 1 94.5 110 ARG A CA 1
ATOM 864 C C . ARG A 1 110 ? 2.002 15.789 14.609 1 94.5 110 ARG A C 1
ATOM 866 O O . ARG A 1 110 ? 0.979 16 13.953 1 94.5 110 ARG A O 1
ATOM 873 N N . GLU A 1 111 ? 3.193 15.398 14.055 1 95.94 111 GLU A N 1
ATOM 874 C CA . GLU A 1 111 ? 3.289 15.305 12.602 1 95.94 111 GLU A CA 1
ATOM 875 C C . GLU A 1 111 ? 4.066 14.062 12.172 1 95.94 111 GLU A C 1
ATOM 877 O O . GLU A 1 111 ? 4.887 13.547 12.938 1 95.94 111 GLU A O 1
ATOM 882 N N . PRO A 1 112 ? 3.826 13.555 10.961 1 96.69 112 PRO A N 1
ATOM 883 C CA . PRO A 1 112 ? 4.582 12.406 10.453 1 96.69 112 PRO A CA 1
ATOM 884 C C . PRO A 1 112 ? 6.086 12.672 10.406 1 96.69 112 PRO A C 1
ATOM 886 O O . PRO A 1 112 ? 6.516 13.789 10.102 1 96.69 112 PRO A O 1
ATOM 889 N N . ALA A 1 113 ? 6.801 11.648 10.75 1 97.25 113 ALA A N 1
ATOM 890 C CA . ALA A 1 113 ? 8.258 11.75 10.711 1 97.25 113 ALA A CA 1
ATOM 891 C C . ALA A 1 113 ? 8.875 10.516 10.07 1 97.25 113 ALA A C 1
ATOM 893 O O . ALA A 1 113 ? 8.398 9.391 10.281 1 97.25 113 ALA A O 1
ATOM 894 N N . GLU A 1 114 ? 9.914 10.75 9.266 1 97 114 GLU A N 1
ATOM 895 C CA . GLU A 1 114 ? 10.688 9.672 8.664 1 97 114 GLU A CA 1
ATOM 896 C C . GLU A 1 114 ? 9.797 8.758 7.824 1 97 114 GLU A C 1
ATOM 898 O O . GLU A 1 114 ? 9.711 7.555 8.094 1 97 114 GLU A O 1
ATOM 903 N N . CYS A 1 115 ? 9.281 9.312 6.809 1 96.81 115 CYS A N 1
ATOM 904 C CA . CYS A 1 115 ? 8.398 8.586 5.906 1 96.81 115 CYS A CA 1
ATOM 905 C C . CYS A 1 115 ? 9.172 7.547 5.098 1 96.81 115 CYS A C 1
ATOM 907 O O . CYS A 1 115 ? 10.25 7.844 4.574 1 96.81 115 CYS A O 1
ATOM 909 N N . LYS A 1 116 ? 8.617 6.395 5.027 1 95.56 116 LYS A N 1
ATOM 910 C CA . LYS A 1 116 ? 9.188 5.312 4.23 1 95.56 116 LYS A CA 1
ATOM 911 C C . LYS A 1 116 ? 8.117 4.309 3.816 1 95.56 116 LYS A C 1
ATOM 913 O O . LYS A 1 116 ? 6.973 4.395 4.27 1 95.56 116 LYS A O 1
ATOM 918 N N . CYS A 1 117 ? 8.5 3.49 2.887 1 94.06 117 CYS A N 1
ATOM 919 C CA . CYS A 1 117 ? 7.602 2.406 2.516 1 94.06 117 CYS A CA 1
ATOM 920 C C . CYS A 1 117 ? 7.586 1.319 3.584 1 94.06 117 CYS A C 1
ATOM 922 O O . CYS A 1 117 ? 8.602 0.678 3.84 1 94.06 117 CYS A O 1
ATOM 924 N N . ILE A 1 118 ? 6.379 1.143 4.223 1 92.12 118 ILE A N 1
ATOM 925 C CA . ILE A 1 118 ? 6.18 0.141 5.266 1 92.12 118 ILE A CA 1
ATOM 926 C C . ILE A 1 118 ? 5.086 -0.835 4.84 1 92.12 118 ILE A C 1
ATOM 928 O O . ILE A 1 118 ? 4.086 -0.434 4.242 1 92.12 118 ILE A O 1
ATOM 932 N N . LYS A 1 119 ? 5.277 -2.049 5.23 1 90.44 119 LYS A N 1
ATOM 933 C CA . LYS A 1 119 ? 4.309 -3.072 4.852 1 90.44 119 LYS A CA 1
ATOM 934 C C . LYS A 1 119 ? 2.916 -2.73 5.379 1 90.44 119 LYS A C 1
ATOM 936 O O . LYS A 1 119 ? 2.76 -2.371 6.547 1 90.44 119 LYS A O 1
ATOM 941 N N . CYS A 1 120 ? 1.828 -2.66 4.637 1 81.69 120 CYS A N 1
ATOM 942 C CA . CYS A 1 120 ? 0.489 -2.258 5.051 1 81.69 120 CYS A CA 1
ATOM 943 C C . CYS A 1 120 ? -0.549 -3.285 4.617 1 81.69 120 CYS A C 1
ATOM 945 O O . CYS A 1 120 ? -1.7 -3.234 5.051 1 81.69 120 CYS A O 1
ATOM 947 N N . GLY A 1 121 ? -0.503 -4.195 3.699 1 65.62 121 GLY A N 1
ATOM 948 C CA . GLY A 1 121 ? -1.442 -4.938 2.873 1 65.62 121 GLY A CA 1
ATOM 949 C C . GLY A 1 121 ? -2.217 -5.984 3.645 1 65.62 121 GLY A C 1
ATOM 950 O O . GLY A 1 121 ? -1.63 -6.918 4.195 1 65.62 121 GLY A O 1
ATOM 951 N N . ASN A 1 122 ? -3.359 -5.43 4.613 1 61.16 122 ASN A N 1
ATOM 952 C CA . ASN A 1 122 ? -4.312 -6.488 4.93 1 61.16 122 ASN A CA 1
ATOM 953 C C . ASN A 1 122 ? -5.246 -6.77 3.756 1 61.16 122 ASN A C 1
ATOM 955 O O . ASN A 1 122 ? -5.84 -5.848 3.193 1 61.16 122 ASN A O 1
ATOM 959 N N . PHE A 1 123 ? -4.82 -7.586 2.881 1 57.25 123 PHE A N 1
ATOM 960 C CA . PHE A 1 123 ? -5.746 -7.996 1.833 1 57.25 123 PHE A CA 1
ATOM 961 C C . PHE A 1 123 ? -6.949 -8.719 2.428 1 57.25 123 PHE A C 1
ATOM 963 O O . PHE A 1 123 ? -6.824 -9.852 2.902 1 57.25 123 PHE A O 1
ATOM 970 N N . SER A 1 124 ? -7.508 -8.312 3.43 1 47.34 124 SER A N 1
ATOM 971 C CA . SER A 1 124 ? -8.625 -9.055 4.012 1 47.34 124 SER A CA 1
ATOM 972 C C . SER A 1 124 ? -9.609 -9.5 2.941 1 47.34 124 SER A C 1
ATOM 974 O O . SER A 1 124 ? -10.344 -10.469 3.137 1 47.34 124 SER A O 1
ATOM 976 N N . ARG A 1 125 ? -10.297 -8.609 2.125 1 36.62 125 ARG A N 1
ATOM 977 C CA . ARG A 1 125 ? -11.523 -9.172 1.557 1 36.62 125 ARG A CA 1
ATOM 978 C C . ARG A 1 125 ? -11.203 -10.156 0.436 1 36.62 125 ARG A C 1
ATOM 980 O O . ARG A 1 125 ? -10.266 -9.945 -0.336 1 36.62 125 ARG A O 1
ATOM 987 N N . MET B 1 1 ? -10.914 34.906 -6.918 1 20.89 1 MET B N 1
ATOM 988 C CA . MET B 1 1 ? -9.844 34.406 -7.773 1 20.89 1 MET B CA 1
ATOM 989 C C . MET B 1 1 ? -9.273 33.094 -7.223 1 20.89 1 MET B C 1
ATOM 991 O O . MET B 1 1 ? -8.773 33.062 -6.098 1 20.89 1 MET B O 1
ATOM 995 N N . GLN B 1 2 ? -9.859 31.938 -7.582 1 22.67 2 GLN B N 1
ATOM 996 C CA . GLN B 1 2 ? -9.688 30.578 -7.078 1 22.67 2 GLN B CA 1
ATOM 997 C C . GLN B 1 2 ? -8.273 30.078 -7.34 1 22.67 2 GLN B C 1
ATOM 999 O O . GLN B 1 2 ? -7.812 30.062 -8.484 1 22.67 2 GLN B O 1
ATOM 1004 N N . GLU B 1 3 ? -7.301 30.453 -6.434 1 26.2 3 GLU B N 1
ATOM 1005 C CA . GLU B 1 3 ? -5.895 30.078 -6.551 1 26.2 3 GLU B CA 1
ATOM 1006 C C . GLU B 1 3 ? -5.754 28.609 -6.949 1 26.2 3 GLU B C 1
ATOM 1008 O O . GLU B 1 3 ? -6.301 27.719 -6.285 1 26.2 3 GLU B O 1
ATOM 1013 N N . GLY B 1 4 ? -5.715 28.359 -8.25 1 26.05 4 GLY B N 1
ATOM 1014 C CA . GLY B 1 4 ? -5.52 27.094 -8.914 1 26.05 4 GLY B CA 1
ATOM 1015 C C . GLY B 1 4 ? -4.367 26.281 -8.352 1 26.05 4 GLY B C 1
ATOM 1016 O O . GLY B 1 4 ? -3.236 26.781 -8.289 1 26.05 4 GLY B O 1
ATOM 1017 N N . TYR B 1 5 ? -4.535 25.672 -7.219 1 26.39 5 TYR B N 1
ATOM 1018 C CA . TYR B 1 5 ? -3.537 24.719 -6.758 1 26.39 5 TYR B CA 1
ATOM 1019 C C . TYR B 1 5 ? -3.062 23.828 -7.902 1 26.39 5 TYR B C 1
ATOM 1021 O O . TYR B 1 5 ? -3.877 23.25 -8.625 1 26.39 5 TYR B O 1
ATOM 1029 N N . PHE B 1 6 ? -2.084 24.375 -8.633 1 26.16 6 PHE B N 1
ATOM 1030 C CA . PHE B 1 6 ? -1.477 23.547 -9.656 1 26.16 6 PHE B CA 1
ATOM 1031 C C . PHE B 1 6 ? -1.035 22.203 -9.07 1 26.16 6 PHE B C 1
ATOM 1033 O O . PHE B 1 6 ? -0.235 22.172 -8.133 1 26.16 6 PHE B O 1
ATOM 1040 N N . LEU B 1 7 ? -1.907 21.344 -8.812 1 29.64 7 LEU B N 1
ATOM 1041 C CA . LEU B 1 7 ? -1.555 19.969 -8.484 1 29.64 7 LEU B CA 1
ATOM 1042 C C . LEU B 1 7 ? -0.439 19.453 -9.391 1 29.64 7 LEU B C 1
ATOM 1044 O O . LEU B 1 7 ? -0.597 19.422 -10.617 1 29.64 7 LEU B O 1
ATOM 1048 N N . ILE B 1 8 ? 0.643 20.047 -9.172 1 27.31 8 ILE B N 1
ATOM 1049 C CA . ILE B 1 8 ? 1.734 19.406 -9.898 1 27.31 8 ILE B CA 1
ATOM 1050 C C . ILE B 1 8 ? 1.576 17.891 -9.836 1 27.31 8 ILE B C 1
ATOM 1052 O O . ILE B 1 8 ? 1.69 17.297 -8.766 1 27.31 8 ILE B O 1
ATOM 1056 N N . LYS B 1 9 ? 0.594 17.406 -10.477 1 33.34 9 LYS B N 1
ATOM 1057 C CA . LYS B 1 9 ? 0.506 15.961 -10.594 1 33.34 9 LYS B CA 1
ATOM 1058 C C . LYS B 1 9 ? 1.827 15.367 -11.078 1 33.34 9 LYS B C 1
ATOM 1060 O O . LYS B 1 9 ? 2.256 15.617 -12.203 1 33.34 9 LYS B O 1
ATOM 1065 N N . ILE B 1 10 ? 2.891 15.5 -10.32 1 34.59 10 ILE B N 1
ATOM 1066 C CA . ILE B 1 10 ? 4.031 14.68 -10.711 1 34.59 10 ILE B CA 1
ATOM 1067 C C . ILE B 1 10 ? 3.537 13.32 -11.211 1 34.59 10 ILE B C 1
ATOM 1069 O O . ILE B 1 10 ? 2.977 12.531 -10.438 1 34.59 10 ILE B O 1
ATOM 1073 N N . LEU B 1 11 ? 3.109 13.18 -12.234 1 41.25 11 LEU B N 1
ATOM 1074 C CA . LEU B 1 11 ? 2.758 11.945 -12.938 1 41.25 11 LEU B CA 1
ATOM 1075 C C . LEU B 1 11 ? 3.85 10.891 -12.766 1 41.25 11 LEU B C 1
ATOM 1077 O O . LEU B 1 11 ? 4.008 10.016 -13.617 1 41.25 11 LEU B O 1
ATOM 1081 N N . GLU B 1 12 ? 4.871 11.133 -11.883 1 49.78 12 GLU B N 1
ATOM 1082 C CA . GLU B 1 12 ? 5.688 9.922 -11.898 1 49.78 12 GLU B CA 1
ATOM 1083 C C . GLU B 1 12 ? 4.84 8.68 -11.625 1 49.78 12 GLU B C 1
ATOM 1085 O O . GLU B 1 12 ? 4.121 8.625 -10.625 1 49.78 12 GLU B O 1
ATOM 1090 N N . ASP B 1 13 ? 4.434 7.867 -12.672 1 57.91 13 ASP B N 1
ATOM 1091 C CA . ASP B 1 13 ? 3.367 6.988 -13.133 1 57.91 13 ASP B CA 1
ATOM 1092 C C . ASP B 1 13 ? 3.27 5.734 -12.266 1 57.91 13 ASP B C 1
ATOM 1094 O O . ASP B 1 13 ? 4.289 5.184 -11.852 1 57.91 13 ASP B O 1
ATOM 1098 N N . GLU B 1 14 ? 2.326 5.723 -11.375 1 74.88 14 GLU B N 1
ATOM 1099 C CA . GLU B 1 14 ? 1.912 4.398 -10.93 1 74.88 14 GLU B CA 1
ATOM 1100 C C . GLU B 1 14 ? 2.111 3.357 -12.031 1 74.88 14 GLU B C 1
ATOM 1102 O O . GLU B 1 14 ? 2 3.67 -13.219 1 74.88 14 GLU B O 1
ATOM 1107 N N . ASN B 1 15 ? 2.859 2.404 -11.711 1 87.19 15 ASN B N 1
ATOM 1108 C CA . ASN B 1 15 ? 2.984 1.277 -12.633 1 87.19 15 ASN B CA 1
ATOM 1109 C C . ASN B 1 15 ? 2.578 -0.035 -11.969 1 87.19 15 ASN B C 1
ATOM 1111 O O . ASN B 1 15 ? 3.178 -0.444 -10.977 1 87.19 15 ASN B O 1
ATOM 1115 N N . CYS B 1 16 ? 1.466 -0.548 -12.305 1 93.31 16 CYS B N 1
ATOM 1116 C CA . CYS B 1 16 ? 0.989 -1.866 -11.898 1 93.31 16 CYS B CA 1
ATOM 1117 C C . CYS B 1 16 ? 0.661 -2.725 -13.117 1 93.31 16 CYS B 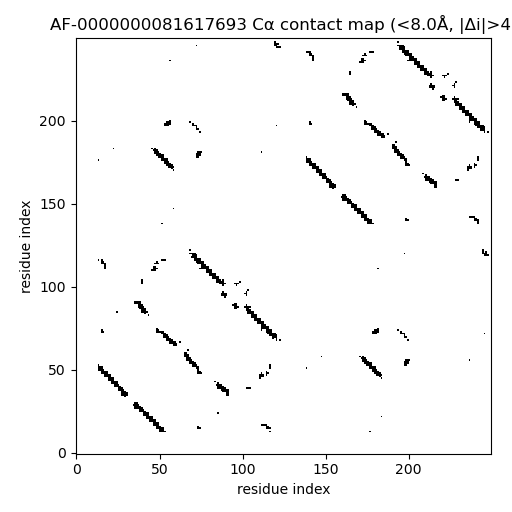C 1
ATOM 1119 O O . CYS B 1 16 ? -0.197 -2.361 -13.922 1 93.31 16 CYS B O 1
ATOM 1121 N N . GLU B 1 17 ? 1.367 -3.834 -13.188 1 95.94 17 GLU B N 1
ATOM 1122 C CA . GLU B 1 17 ? 1.245 -4.648 -14.391 1 95.94 17 GLU B CA 1
ATOM 1123 C C . GLU B 1 17 ? 0.79 -6.066 -14.062 1 95.94 17 GLU B C 1
ATOM 1125 O O . GLU B 1 17 ? 1.053 -6.566 -12.961 1 95.94 17 GLU B O 1
ATOM 1130 N N . THR B 1 18 ? -0.001 -6.645 -15.008 1 97.12 18 THR B N 1
ATOM 1131 C CA . THR B 1 18 ? -0.264 -8.078 -14.992 1 97.12 18 THR B CA 1
ATOM 1132 C C . THR B 1 18 ? 0.847 -8.844 -15.703 1 97.12 18 THR B C 1
ATOM 1134 O O . THR B 1 18 ? 1.047 -8.672 -16.906 1 97.12 18 THR B O 1
ATOM 1137 N N . LEU B 1 19 ? 1.601 -9.586 -14.992 1 97.5 19 LEU B N 1
ATOM 1138 C CA . LEU B 1 19 ? 2.771 -10.281 -15.516 1 97.5 19 LEU B CA 1
ATOM 1139 C C . LEU B 1 19 ? 2.586 -11.797 -15.453 1 97.5 19 LEU B C 1
ATOM 1141 O O . LEU B 1 19 ? 1.662 -12.281 -14.797 1 97.5 19 LEU B O 1
ATOM 1145 N N . GLN B 1 20 ? 3.463 -12.5 -16.188 1 96.5 20 GLN B N 1
ATOM 1146 C CA . GLN B 1 20 ? 3.441 -13.953 -16.172 1 96.5 20 GLN B CA 1
ATOM 1147 C C . GLN B 1 20 ? 4.566 -14.516 -15.312 1 96.5 20 GLN B C 1
ATOM 1149 O O . GLN B 1 20 ? 5.656 -13.938 -15.25 1 96.5 20 GLN B O 1
ATOM 1154 N N . SER B 1 21 ? 4.23 -15.594 -14.648 1 95.62 21 SER B N 1
ATOM 1155 C CA . SER B 1 21 ? 5.203 -16.375 -13.898 1 95.62 21 SER B CA 1
ATOM 1156 C C . SER B 1 21 ? 5.012 -17.875 -14.125 1 95.62 21 SER B C 1
ATOM 1158 O O . SER B 1 21 ? 3.883 -18.344 -14.312 1 95.62 21 SER B O 1
ATOM 1160 N N . GLU B 1 22 ? 6.121 -18.562 -14.055 1 95.69 22 GLU B N 1
ATOM 1161 C CA . GLU B 1 22 ? 6.027 -20 -14.219 1 95.69 22 GLU B CA 1
ATOM 1162 C C . GLU B 1 22 ? 6.035 -20.719 -12.867 1 95.69 22 GLU B C 1
ATOM 1164 O O . GLU B 1 22 ? 6.863 -20.406 -12.008 1 95.69 22 GLU B O 1
ATOM 1169 N N . ILE B 1 23 ? 5.102 -21.719 -12.828 1 95.06 23 ILE B N 1
ATOM 1170 C CA . ILE B 1 23 ? 5.094 -22.516 -11.609 1 95.06 23 ILE B CA 1
ATOM 1171 C C . ILE B 1 23 ? 4.973 -24 -11.977 1 95.06 23 ILE B C 1
ATOM 1173 O O . ILE B 1 23 ? 4.52 -24.344 -13.07 1 95.06 23 ILE B O 1
ATOM 1177 N N . HIS B 1 24 ? 5.422 -24.859 -11.016 1 95.88 24 HIS B N 1
ATOM 1178 C CA . HIS B 1 24 ? 5.273 -26.297 -11.125 1 95.88 24 HIS B CA 1
ATOM 1179 C C . HIS B 1 24 ? 4.156 -26.812 -10.227 1 95.88 24 HIS B C 1
ATOM 1181 O O . HIS B 1 24 ? 4.156 -26.547 -9.023 1 95.88 24 HIS B O 1
ATOM 1187 N N . ILE B 1 25 ? 3.266 -27.531 -10.859 1 94.44 25 ILE B N 1
ATOM 1188 C CA . ILE B 1 25 ? 2.141 -28.047 -10.086 1 94.44 25 ILE B CA 1
ATOM 1189 C C . ILE B 1 25 ? 2.141 -29.578 -10.133 1 94.44 25 ILE B C 1
ATOM 1191 O O . ILE B 1 25 ? 2.398 -30.172 -11.18 1 94.44 25 ILE B O 1
ATOM 1195 N N . THR B 1 26 ? 1.861 -30.188 -8.992 1 95.88 26 THR B N 1
ATOM 1196 C CA . THR B 1 26 ? 1.664 -31.625 -8.883 1 95.88 26 THR B CA 1
ATOM 1197 C C . THR B 1 26 ? 0.321 -31.938 -8.227 1 95.88 26 THR B C 1
ATOM 1199 O O . THR B 1 26 ? -0.053 -31.312 -7.23 1 95.88 26 THR B O 1
ATOM 1202 N N . LYS B 1 27 ? -0.372 -32.906 -8.836 1 96.06 27 LYS B N 1
ATOM 1203 C CA . LYS B 1 27 ? -1.676 -33.281 -8.312 1 96.06 27 LYS B CA 1
ATOM 1204 C C . LYS B 1 27 ? -1.803 -34.812 -8.234 1 96.06 27 LYS B C 1
ATOM 1206 O O . LYS B 1 27 ? -1.46 -35.5 -9.188 1 96.06 27 LYS B O 1
ATOM 1211 N N . ASP B 1 28 ? -2.314 -35.156 -7.062 1 96.31 28 ASP B N 1
ATOM 1212 C CA . ASP B 1 28 ? -2.547 -36.594 -6.871 1 96.31 28 ASP B CA 1
ATOM 1213 C C . ASP B 1 28 ? -4.02 -36.938 -7.066 1 96.31 28 ASP B C 1
ATOM 1215 O O . ASP B 1 28 ? -4.902 -36.188 -6.684 1 96.31 28 ASP B O 1
ATOM 1219 N N . GLU B 1 29 ? -4.258 -38.094 -7.68 1 96 29 GLU B N 1
ATOM 1220 C CA . GLU B 1 29 ? -5.578 -38.688 -7.766 1 96 29 GLU B CA 1
ATOM 1221 C C . GLU B 1 29 ? -5.621 -40.031 -6.996 1 96 29 GLU B C 1
ATOM 1223 O O . GLU B 1 29 ? -4.672 -40.812 -7.051 1 96 29 GLU B O 1
ATOM 1228 N N . TYR B 1 30 ? -6.715 -40.156 -6.246 1 96 30 TYR B N 1
ATOM 1229 C CA . TYR B 1 30 ? -6.828 -41.344 -5.406 1 96 30 TYR B CA 1
ATOM 1230 C C . TYR B 1 30 ? -7.965 -42.219 -5.883 1 96 30 TYR B C 1
ATOM 1232 O O . TYR B 1 30 ? -8.938 -41.75 -6.461 1 96 30 TYR B O 1
ATOM 1240 N N . ASP B 1 31 ? -7.805 -43.5 -5.652 1 92.94 31 ASP B N 1
ATOM 1241 C CA . ASP B 1 31 ? -8.883 -44.406 -5.984 1 92.94 31 ASP B CA 1
ATOM 1242 C C . ASP B 1 31 ? -9.906 -44.5 -4.855 1 92.94 31 ASP B C 1
ATOM 1244 O O . ASP B 1 31 ? -9.82 -43.75 -3.881 1 92.94 31 ASP B O 1
ATOM 1248 N N . GLU B 1 32 ? -10.906 -45.312 -5.012 1 93.81 32 GLU B N 1
ATOM 1249 C CA . GLU B 1 32 ? -12.039 -45.375 -4.098 1 93.81 32 GLU B CA 1
ATOM 1250 C C . GLU B 1 32 ? -11.609 -45.875 -2.719 1 93.81 32 GLU B C 1
ATOM 1252 O O . GLU B 1 32 ? -12.258 -45.562 -1.716 1 93.81 32 GLU B O 1
ATOM 1257 N N . VAL B 1 33 ? -10.5 -46.562 -2.613 1 94.19 33 VAL B N 1
ATOM 1258 C CA . VAL B 1 33 ? -10.07 -47.125 -1.346 1 94.19 33 VAL B CA 1
ATOM 1259 C C . VAL B 1 33 ? -9.008 -46.25 -0.704 1 94.19 33 VAL B C 1
ATOM 1261 O O . VAL B 1 33 ? -8.477 -46.562 0.359 1 94.19 33 VAL B O 1
ATOM 1264 N N . GLY B 1 34 ? -8.664 -45.188 -1.335 1 93.81 34 GLY B N 1
ATOM 1265 C CA . GLY B 1 34 ? -7.793 -44.188 -0.734 1 93.81 34 GLY B CA 1
ATOM 1266 C C . GLY B 1 34 ? -6.34 -44.344 -1.136 1 93.81 34 GLY B C 1
ATOM 1267 O O . GLY B 1 34 ? -5.457 -43.688 -0.565 1 93.81 34 GLY B O 1
ATOM 1268 N N . HIS B 1 35 ? -6.168 -45.312 -2.031 1 94.56 35 HIS B N 1
ATOM 1269 C CA . HIS B 1 35 ? -4.805 -45.438 -2.537 1 94.56 35 HIS B CA 1
ATOM 1270 C C . HIS B 1 35 ? -4.555 -44.5 -3.705 1 94.56 35 HIS B C 1
ATOM 1272 O O . HIS B 1 35 ? -5.473 -44.188 -4.465 1 94.56 35 HIS B O 1
ATOM 1278 N N . ILE B 1 36 ? -3.211 -44.094 -3.906 1 95.56 36 ILE B N 1
ATOM 1279 C CA . ILE B 1 36 ? -2.861 -43.219 -5.016 1 95.56 36 ILE B CA 1
ATOM 1280 C C . ILE B 1 36 ? -3.029 -43.969 -6.34 1 95.56 36 ILE B C 1
ATOM 1282 O O . ILE B 1 36 ? -2.43 -45.031 -6.543 1 95.56 36 ILE B O 1
ATOM 1286 N N . LYS B 1 37 ? -3.838 -43.438 -7.156 1 95.25 37 LYS B N 1
ATOM 1287 C CA . LYS B 1 37 ? -4.039 -43.938 -8.508 1 95.25 37 LYS B CA 1
ATOM 1288 C C . LYS B 1 37 ? -3.002 -43.406 -9.477 1 95.25 37 LYS B C 1
ATOM 1290 O O . LYS B 1 37 ? -2.424 -44.125 -10.266 1 95.25 37 LYS B O 1
ATOM 1295 N N . ARG B 1 38 ? -2.824 -42.125 -9.367 1 96.69 38 ARG B N 1
ATOM 1296 C CA . ARG B 1 38 ? -1.82 -41.469 -10.211 1 96.69 38 ARG B CA 1
ATOM 1297 C C . ARG B 1 38 ? -1.438 -40.125 -9.664 1 96.69 38 ARG B C 1
ATOM 1299 O O . ARG B 1 38 ? -2.174 -39.531 -8.867 1 96.69 38 ARG B O 1
ATOM 1306 N N . THR B 1 39 ? -0.237 -39.75 -10.086 1 97 39 THR B N 1
ATOM 1307 C CA . THR B 1 39 ? 0.279 -38.406 -9.82 1 97 39 THR B CA 1
ATOM 1308 C C . THR B 1 39 ? 0.657 -37.719 -11.125 1 97 39 THR B C 1
ATOM 1310 O O . THR B 1 39 ? 1.375 -38.281 -11.953 1 97 39 THR B O 1
ATOM 1313 N N . CYS B 1 40 ? 0.007 -36.531 -11.227 1 97.19 40 CYS B N 1
ATOM 1314 C CA . CYS B 1 40 ? 0.317 -35.781 -12.445 1 97.19 40 CYS B CA 1
ATOM 1315 C C . CYS B 1 40 ? 0.96 -34.438 -12.109 1 97.19 40 CYS B C 1
ATOM 1317 O O . CYS B 1 40 ? 0.658 -33.844 -11.078 1 97.19 40 CYS B O 1
ATOM 1319 N N . SER B 1 41 ? 1.832 -34 -13.062 1 97.06 41 SER B N 1
ATOM 1320 C CA . SER B 1 41 ? 2.488 -32.688 -12.867 1 97.06 41 SER B CA 1
ATOM 1321 C C . SER B 1 41 ? 2.648 -31.953 -14.188 1 97.06 41 SER B C 1
ATOM 1323 O O . SER B 1 41 ? 2.424 -32.531 -15.258 1 97.06 41 SER B O 1
ATOM 1325 N N . GLY B 1 42 ? 2.943 -30.719 -14.008 1 95.56 42 GLY B N 1
ATOM 1326 C CA . GLY B 1 42 ? 3.191 -29.875 -15.156 1 95.56 42 GLY B CA 1
ATOM 1327 C C . GLY B 1 42 ? 3.678 -28.484 -14.781 1 95.56 42 GLY B C 1
ATOM 1328 O O . GLY B 1 42 ? 3.512 -28.047 -13.641 1 95.56 42 GLY B O 1
ATOM 1329 N N . ASP B 1 43 ? 4.371 -27.891 -15.75 1 96.19 43 ASP B N 1
ATOM 1330 C CA . ASP B 1 43 ? 4.742 -26.484 -15.625 1 96.19 43 ASP B CA 1
ATOM 1331 C C . ASP B 1 43 ? 3.693 -25.578 -16.266 1 96.19 43 ASP B C 1
ATOM 1333 O O . ASP B 1 43 ? 3.34 -25.766 -17.438 1 96.19 43 ASP B O 1
ATOM 1337 N N . ILE B 1 44 ? 3.279 -24.641 -15.359 1 94.56 44 ILE B N 1
ATOM 1338 C CA . ILE B 1 44 ? 2.191 -23.797 -15.836 1 94.56 44 ILE B CA 1
ATOM 1339 C C . ILE B 1 44 ? 2.576 -22.328 -15.695 1 94.56 44 ILE B C 1
ATOM 1341 O O . ILE B 1 44 ? 3.225 -21.938 -14.711 1 94.56 44 ILE B O 1
ATOM 1345 N N . SER B 1 45 ? 2.137 -21.531 -16.672 1 95.62 45 SER B N 1
ATOM 1346 C CA . SER B 1 45 ? 2.242 -20.078 -16.578 1 95.62 45 SER B CA 1
ATOM 1347 C C . SER B 1 45 ? 1.026 -19.484 -15.867 1 95.62 45 SER B C 1
ATOM 1349 O O . SER B 1 45 ? -0.113 -19.766 -16.25 1 95.62 45 SER B O 1
ATOM 1351 N N . VAL B 1 46 ? 1.368 -18.688 -14.805 1 95.44 46 VAL B N 1
ATOM 1352 C CA . VAL B 1 46 ? 0.278 -18.047 -14.078 1 95.44 46 VAL B CA 1
ATOM 1353 C C . VAL B 1 46 ? 0.517 -16.531 -14.023 1 95.44 46 VAL B C 1
ATOM 1355 O O . VAL B 1 46 ? 1.664 -16.094 -13.969 1 95.44 46 VAL B O 1
ATOM 1358 N N . THR B 1 47 ? -0.621 -15.812 -13.906 1 96.81 47 THR B N 1
ATOM 1359 C CA . THR B 1 47 ? -0.51 -14.359 -13.859 1 96.81 47 THR B CA 1
ATOM 1360 C C . THR B 1 47 ? -0.219 -13.891 -12.438 1 96.81 47 THR B C 1
ATOM 1362 O O . THR B 1 47 ? -0.63 -14.531 -11.469 1 96.81 47 THR B O 1
ATOM 1365 N N . LYS B 1 48 ? 0.506 -12.828 -12.359 1 97 48 LYS B N 1
ATOM 1366 C CA . LYS B 1 48 ? 0.781 -12.141 -11.102 1 97 48 LYS B CA 1
ATOM 1367 C C . LYS B 1 48 ? 0.652 -10.625 -11.266 1 97 48 LYS B C 1
ATOM 1369 O O . LYS B 1 48 ? 0.528 -10.125 -12.383 1 97 48 LYS B O 1
ATOM 1374 N N . CYS B 1 49 ? 0.683 -9.992 -10.148 1 96.38 49 CYS B N 1
ATOM 1375 C CA . CYS B 1 49 ? 0.63 -8.531 -10.156 1 96.38 49 CYS B CA 1
ATOM 1376 C C . CYS B 1 49 ? 1.889 -7.941 -9.531 1 96.38 49 CYS B C 1
ATOM 1378 O O . CYS B 1 49 ? 2.303 -8.352 -8.445 1 96.38 49 CYS B O 1
ATOM 1380 N N . GLU B 1 50 ? 2.451 -6.984 -10.266 1 94.75 50 GLU B N 1
ATOM 1381 C CA . GLU B 1 50 ? 3.609 -6.262 -9.742 1 94.75 50 GLU B CA 1
ATOM 1382 C C . GLU B 1 50 ? 3.596 -4.805 -10.195 1 94.75 50 GLU B C 1
ATOM 1384 O O . GLU B 1 50 ? 3.268 -4.504 -11.344 1 94.75 50 GLU B O 1
ATOM 1389 N N . GLY B 1 51 ? 3.973 -4.043 -9.102 1 93.81 51 GLY B N 1
ATOM 1390 C CA . GLY B 1 51 ? 4.074 -2.645 -9.492 1 93.81 51 GLY B CA 1
ATOM 1391 C C . GLY B 1 51 ? 4.293 -1.712 -8.312 1 93.81 51 GLY B C 1
ATOM 1392 O O . GLY B 1 51 ? 4.68 -2.152 -7.23 1 93.81 51 GLY B O 1
ATOM 1393 N N . PHE B 1 52 ? 4.184 -0.379 -8.617 1 92.75 52 PHE B N 1
ATOM 1394 C CA . PHE B 1 52 ? 4.285 0.718 -7.664 1 92.75 52 PHE B CA 1
ATOM 1395 C C . PHE B 1 52 ? 3.021 1.572 -7.688 1 92.75 52 PHE B C 1
ATOM 1397 O O . PHE B 1 52 ? 2.527 1.934 -8.758 1 92.75 52 PHE B O 1
ATOM 1404 N N . CYS B 1 53 ? 2.568 1.79 -6.512 1 92.75 53 CYS B N 1
ATOM 1405 C CA . CYS B 1 53 ? 1.341 2.57 -6.41 1 92.75 53 CYS B CA 1
ATOM 1406 C C . CYS B 1 53 ? 1.528 3.762 -5.477 1 92.75 53 CYS B C 1
ATOM 1408 O O . CYS B 1 53 ? 2.398 3.742 -4.605 1 92.75 53 CYS B O 1
ATOM 1410 N N . THR B 1 54 ? 0.667 4.66 -5.695 1 92.38 54 THR B N 1
ATOM 1411 C CA . THR B 1 54 ? 0.728 5.891 -4.914 1 92.38 54 THR B CA 1
ATOM 1412 C C . THR B 1 54 ? 0.241 5.652 -3.488 1 92.38 54 THR B C 1
ATOM 1414 O O . THR B 1 54 ? -0.629 4.809 -3.258 1 92.38 54 THR B O 1
ATOM 1417 N N . SER B 1 55 ? 0.904 6.363 -2.592 1 92.88 55 SER B N 1
ATOM 1418 C CA . SER B 1 55 ? 0.47 6.406 -1.199 1 92.88 55 SER B CA 1
ATOM 1419 C C . SER B 1 55 ? 0.89 7.711 -0.531 1 92.88 55 SER B C 1
ATOM 1421 O O . SER B 1 55 ? 1.909 8.305 -0.895 1 92.88 55 SER B O 1
ATOM 1423 N N . GLN B 1 56 ? 0.051 8.078 0.397 1 93.25 56 GLN B N 1
ATOM 1424 C CA . GLN B 1 56 ? 0.351 9.367 1.001 1 93.25 56 GLN B CA 1
ATOM 1425 C C . GLN B 1 56 ? -0.263 9.484 2.393 1 93.25 56 GLN B C 1
ATOM 1427 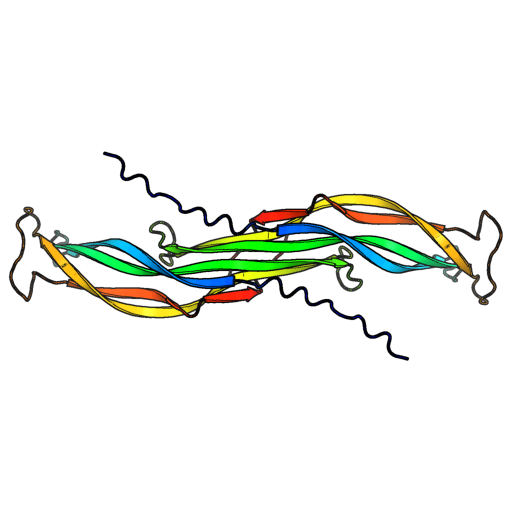O O . GLN B 1 56 ? -1.263 8.828 2.691 1 93.25 56 GLN B O 1
ATOM 1432 N N . VAL B 1 57 ? 0.294 10.305 3.17 1 94.88 57 VAL B N 1
ATOM 1433 C CA . VAL B 1 57 ? -0.205 10.805 4.449 1 94.88 57 VAL B CA 1
ATOM 1434 C C . VAL B 1 57 ? -0.247 12.328 4.434 1 94.88 57 VAL B C 1
ATOM 1436 O O . VAL B 1 57 ? 0.781 12.984 4.238 1 94.88 57 VAL B O 1
ATOM 1439 N N . GLN B 1 58 ? -1.407 12.828 4.559 1 94.81 58 GLN B N 1
ATOM 1440 C CA . GLN B 1 58 ? -1.553 14.273 4.441 1 94.81 58 GLN B CA 1
ATOM 1441 C C . GLN B 1 58 ? -2.389 14.836 5.59 1 94.81 58 GLN B C 1
ATOM 1443 O O . GLN B 1 58 ? -3.236 14.133 6.148 1 94.81 58 GLN B O 1
ATOM 1448 N N . PRO B 1 59 ? -2.123 16.125 5.898 1 94.62 59 PRO B N 1
ATOM 1449 C CA . PRO B 1 59 ? -2.943 16.75 6.938 1 94.62 59 PRO B CA 1
ATOM 1450 C C . PRO B 1 59 ? -4.434 16.719 6.609 1 94.62 59 PRO B C 1
ATOM 1452 O O . PRO B 1 59 ? -4.82 16.891 5.445 1 94.62 59 PRO B O 1
ATOM 1455 N N . SER B 1 60 ? -5.188 16.375 7.676 1 92.5 60 SER B N 1
ATOM 1456 C CA . SER B 1 60 ? -6.637 16.312 7.5 1 92.5 60 SER B CA 1
ATOM 1457 C C . SER B 1 60 ? -7.367 16.688 8.781 1 92.5 60 SER B C 1
ATOM 1459 O O . SER B 1 60 ? -7.133 16.094 9.836 1 92.5 60 SER B O 1
ATOM 1461 N N . VAL B 1 61 ? -8.336 17.641 8.656 1 86.06 61 VAL B N 1
ATOM 1462 C CA . VAL B 1 61 ? -9.062 18.141 9.82 1 86.06 61 VAL B CA 1
ATOM 1463 C C . VAL B 1 61 ? -10.109 17.109 10.258 1 86.06 61 VAL B C 1
ATOM 1465 O O . VAL B 1 61 ? -10.539 17.109 11.406 1 86.06 61 VAL B O 1
ATOM 1468 N N . ILE B 1 62 ? -10.461 16.281 9.312 1 86.81 62 ILE B N 1
ATOM 1469 C CA . ILE B 1 62 ? -11.57 15.375 9.57 1 86.81 62 ILE B CA 1
ATOM 1470 C C . ILE B 1 62 ? -11.062 14.133 10.297 1 86.81 62 ILE B C 1
ATOM 1472 O O . ILE B 1 62 ? -11.812 13.469 11 1 86.81 62 ILE B O 1
ATOM 1476 N N . THR B 1 63 ? -9.828 13.773 10.133 1 87.69 63 THR B N 1
ATOM 1477 C CA . THR B 1 63 ? -9.266 12.586 10.766 1 87.69 63 THR B CA 1
ATOM 1478 C C . THR B 1 63 ? -8.852 12.875 12.203 1 87.69 63 THR B C 1
ATOM 1480 O O . THR B 1 63 ? -8.344 13.961 12.5 1 87.69 63 THR B O 1
ATOM 1483 N N . ALA B 1 64 ? -9.047 11.984 13.133 1 83.69 64 ALA B N 1
ATOM 1484 C CA . ALA B 1 64 ? -8.742 12.148 14.547 1 83.69 64 ALA B CA 1
ATOM 1485 C C . ALA B 1 64 ? -7.254 12.414 14.766 1 83.69 64 ALA B C 1
ATOM 1487 O O . ALA B 1 64 ? -6.879 13.203 15.641 1 83.69 64 ALA B O 1
ATOM 1488 N N . THR B 1 65 ? -6.418 11.789 13.969 1 83.12 65 THR B N 1
ATOM 1489 C CA . THR B 1 65 ? -4.977 11.945 14.133 1 83.12 65 THR B CA 1
ATOM 1490 C C . THR B 1 65 ? -4.496 13.25 13.508 1 83.12 65 THR B C 1
ATOM 1492 O O . THR B 1 65 ? -3.365 13.688 13.75 1 83.12 65 THR B O 1
ATOM 1495 N N . GLY B 1 66 ? -5.406 13.922 12.805 1 89.44 66 GLY B N 1
ATOM 1496 C CA . GLY B 1 66 ? -5.012 15.117 12.078 1 89.44 66 GLY B CA 1
ATOM 1497 C C . GLY B 1 66 ? -4.395 14.82 10.727 1 89.44 66 GLY B C 1
ATOM 1498 O O . GLY B 1 66 ? -4.043 15.742 9.984 1 89.44 66 GLY B O 1
ATOM 1499 N N . PHE B 1 67 ? -4.25 13.492 10.445 1 93.19 67 PHE B N 1
ATOM 1500 C CA . PHE B 1 67 ? -3.66 13.102 9.172 1 93.19 67 PHE B CA 1
ATOM 1501 C C . PHE B 1 67 ? -4.469 11.984 8.523 1 93.19 67 PHE B C 1
ATOM 1503 O O . PHE B 1 67 ? -4.867 11.023 9.195 1 93.19 67 PHE B O 1
ATOM 1510 N N . ALA B 1 68 ? -4.707 12.219 7.23 1 92.88 68 ALA B N 1
ATOM 1511 C CA . ALA B 1 68 ? -5.375 11.203 6.43 1 92.88 68 ALA B CA 1
ATOM 1512 C C . ALA B 1 68 ? -4.363 10.359 5.656 1 92.88 68 ALA B C 1
ATOM 1514 O O . ALA B 1 68 ? -3.404 10.891 5.094 1 92.88 68 ALA B 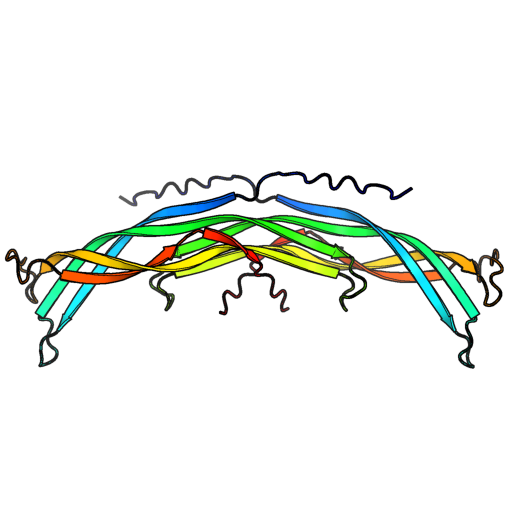O 1
ATOM 1515 N N . LYS B 1 69 ? -4.664 9.133 5.758 1 92.06 69 LYS B N 1
ATOM 1516 C CA . LYS B 1 69 ? -3.777 8.211 5.055 1 92.06 69 LYS B CA 1
ATOM 1517 C C . LYS B 1 69 ? -4.492 7.551 3.879 1 92.06 69 LYS B C 1
ATOM 1519 O O . LYS B 1 69 ? -5.664 7.184 3.984 1 92.06 69 LYS B O 1
ATOM 1524 N N . GLU B 1 70 ? -3.816 7.527 2.762 1 91.5 70 GLU B N 1
ATOM 1525 C CA . GLU B 1 70 ? -4.305 6.844 1.568 1 91.5 70 GLU B CA 1
ATOM 1526 C C . GLU B 1 70 ? -3.211 5.984 0.94 1 91.5 70 GLU B C 1
ATOM 1528 O O . GLU B 1 70 ? -2.092 6.453 0.726 1 91.5 70 GLU B O 1
ATOM 1533 N N . CYS B 1 71 ? -3.635 4.898 0.726 1 91.56 71 CYS B N 1
ATOM 1534 C CA . CYS B 1 71 ? -2.668 3.977 0.139 1 91.56 71 CYS B CA 1
ATOM 1535 C C . CYS B 1 71 ? -3.314 3.127 -0.949 1 91.56 71 CYS B C 1
ATOM 1537 O O . CYS B 1 71 ? -4.445 2.664 -0.792 1 91.56 71 CYS B O 1
ATOM 1539 N N . TYR B 1 72 ? -2.605 2.885 -2.008 1 91.81 72 TYR B N 1
ATOM 1540 C CA . TYR B 1 72 ? -2.994 2.002 -3.102 1 91.81 72 TYR B CA 1
ATOM 1541 C C . TYR B 1 72 ? -1.99 0.868 -3.271 1 91.81 72 TYR B C 1
ATOM 1543 O O . TYR B 1 72 ? -0.782 1.075 -3.137 1 91.81 72 TYR B O 1
ATOM 1551 N N . CYS B 1 73 ? -2.516 -0.249 -3.656 1 92.44 73 CYS B N 1
ATOM 1552 C CA . CYS B 1 73 ? -1.677 -1.424 -3.859 1 92.44 73 CYS B CA 1
ATOM 1553 C C . CYS B 1 73 ? -1.983 -2.088 -5.195 1 92.44 73 CYS B C 1
ATOM 1555 O O . CYS B 1 73 ? -3.145 -2.168 -5.605 1 92.44 73 CYS B O 1
ATOM 1557 N N . CYS B 1 74 ? -0.978 -2.615 -5.711 1 93.44 74 CYS B N 1
ATOM 1558 C CA . CYS B 1 74 ? -1.104 -3.342 -6.969 1 93.44 74 CYS B CA 1
ATOM 1559 C C . CYS B 1 74 ? -1.702 -4.723 -6.746 1 93.44 74 CYS B C 1
ATOM 1561 O O . CYS B 1 74 ? -1.062 -5.594 -6.152 1 93.44 74 CYS B O 1
ATOM 1563 N N . ARG B 1 75 ? -2.93 -4.84 -7.297 1 93.75 75 ARG B N 1
ATOM 1564 C CA . ARG B 1 75 ? -3.604 -6.121 -7.113 1 93.75 75 ARG B CA 1
ATOM 1565 C C . ARG B 1 75 ? -4.586 -6.391 -8.25 1 93.75 75 ARG B C 1
ATOM 1567 O O . ARG B 1 75 ? -4.824 -5.523 -9.086 1 93.75 75 ARG B O 1
ATOM 1574 N N . GLU B 1 76 ? -5.078 -7.598 -8.156 1 95.38 76 GLU B N 1
ATOM 1575 C CA . GLU B 1 76 ? -6.016 -8.016 -9.195 1 95.38 76 GLU B CA 1
ATOM 1576 C C . GLU B 1 76 ? -7.379 -7.359 -9.008 1 95.38 76 GLU B C 1
ATOM 1578 O O . GLU B 1 76 ? -7.82 -7.145 -7.879 1 95.38 76 GLU B O 1
ATOM 1583 N N . SER B 1 77 ? -8.039 -7.156 -10.086 1 95.56 77 SER B N 1
ATOM 1584 C CA . SER B 1 77 ? -9.43 -6.73 -9.992 1 95.56 77 SER B CA 1
ATOM 1585 C C . SER B 1 77 ? -10.344 -7.902 -9.641 1 95.56 77 SER B C 1
ATOM 1587 O O . SER B 1 77 ? -11.367 -7.719 -8.977 1 95.56 77 SER B O 1
ATOM 1589 N N . TYR B 1 78 ? -9.984 -9.023 -10.102 1 95.31 78 TYR B N 1
ATOM 1590 C CA . TYR B 1 78 ? -10.688 -10.273 -9.82 1 95.31 78 TYR B CA 1
ATOM 1591 C C . TYR B 1 78 ? -9.805 -11.477 -10.109 1 95.31 78 TYR B C 1
ATOM 1593 O O . TYR B 1 78 ? -8.688 -11.328 -10.617 1 95.31 78 TYR B O 1
ATOM 1601 N N . LEU B 1 79 ? -10.266 -12.609 -9.633 1 95.25 79 LEU B N 1
ATOM 1602 C CA . LEU B 1 79 ? -9.594 -13.867 -9.977 1 95.25 79 LEU B CA 1
ATOM 1603 C C . LEU B 1 79 ? -10.281 -14.539 -11.156 1 95.25 79 LEU B C 1
ATOM 1605 O O . LEU B 1 79 ? -11.5 -14.734 -11.141 1 95.25 79 LEU B O 1
ATOM 1609 N N . LYS B 1 80 ? -9.531 -14.867 -12.07 1 95.94 80 LYS B N 1
ATOM 1610 C CA . LYS B 1 80 ? -10.047 -15.523 -13.266 1 95.94 80 LYS B CA 1
A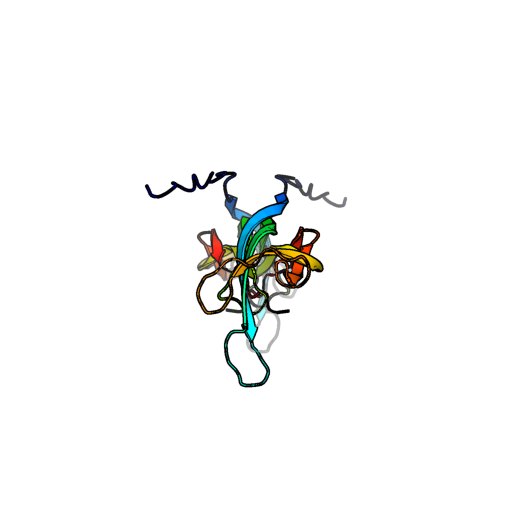TOM 1611 C C . LYS B 1 80 ? -9.805 -17.031 -13.211 1 95.94 80 LYS B C 1
ATOM 161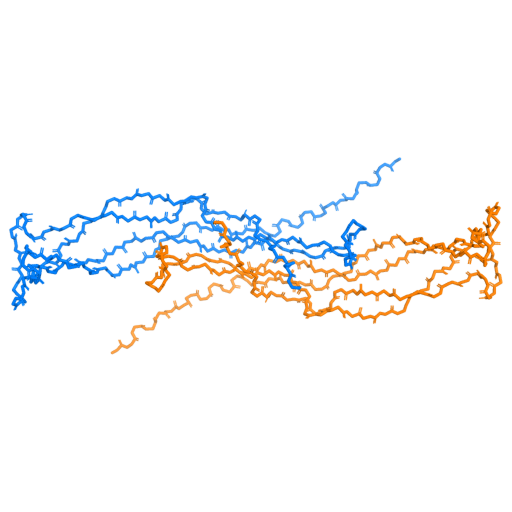3 O O . LYS B 1 80 ? -8.688 -17.469 -12.93 1 95.94 80 LYS B O 1
ATOM 1618 N N . GLU B 1 81 ? -10.891 -17.766 -13.516 1 95.69 81 GLU B N 1
ATOM 1619 C CA . GLU B 1 81 ? -10.742 -19.219 -13.562 1 95.69 81 GLU B CA 1
ATOM 1620 C C . GLU B 1 81 ? -10.297 -19.688 -14.945 1 95.69 81 GLU B C 1
ATOM 1622 O O . GLU B 1 81 ? -10.711 -19.125 -15.961 1 95.69 81 GLU B O 1
ATOM 1627 N N . ARG B 1 82 ? -9.461 -20.719 -14.93 1 94.19 82 ARG B N 1
ATOM 1628 C CA . ARG B 1 82 ? -9.031 -21.312 -16.188 1 94.19 82 ARG B CA 1
ATOM 1629 C C . ARG B 1 82 ? -8.688 -22.781 -16.016 1 94.19 82 ARG B C 1
ATOM 1631 O O . ARG B 1 82 ? -8.359 -23.234 -14.922 1 94.19 82 ARG B O 1
ATOM 1638 N N . LEU B 1 83 ? -8.789 -23.547 -17.125 1 96 83 LEU B N 1
ATOM 1639 C CA . LEU B 1 83 ? -8.422 -24.953 -17.156 1 96 83 LEU B CA 1
ATOM 1640 C C . LEU B 1 83 ? -6.973 -25.125 -17.594 1 96 83 LEU B C 1
ATOM 1642 O O . LEU B 1 83 ? -6.523 -24.469 -18.547 1 96 83 LEU B O 1
ATOM 1646 N N . VAL B 1 84 ? -6.301 -25.969 -16.844 1 96 84 VAL B N 1
ATOM 1647 C CA . VAL B 1 84 ? -4.926 -26.266 -17.219 1 96 84 VAL B CA 1
ATOM 1648 C C . VAL B 1 84 ? -4.727 -27.781 -17.312 1 96 84 VAL B C 1
ATOM 1650 O O . VAL B 1 84 ? -5.453 -28.547 -16.672 1 96 84 VAL B O 1
ATOM 1653 N N . ILE B 1 85 ? -3.73 -28.125 -18.109 1 95.06 85 ILE B N 1
ATOM 1654 C CA . ILE B 1 85 ? -3.5 -29.547 -18.359 1 95.06 85 ILE B CA 1
ATOM 1655 C C . ILE B 1 85 ? -2.156 -29.953 -17.766 1 95.06 85 ILE B C 1
ATOM 1657 O O . ILE B 1 85 ? -1.13 -29.328 -18.031 1 95.06 85 ILE B O 1
ATOM 1661 N N . LEU B 1 86 ? -2.176 -30.984 -16.969 1 96.25 86 LEU B N 1
ATOM 1662 C CA . LEU B 1 86 ? -0.97 -31.672 -16.516 1 96.25 86 LEU B CA 1
ATOM 1663 C C . LEU B 1 86 ? -0.686 -32.906 -17.359 1 96.25 86 LEU B C 1
ATOM 1665 O O . LEU B 1 86 ? -1.535 -33.781 -17.484 1 96.25 86 LEU B O 1
ATOM 1669 N N . ASN B 1 87 ? 0.466 -33 -17.859 1 95.38 87 ASN B N 1
ATOM 1670 C CA . ASN B 1 87 ? 0.693 -34.031 -18.859 1 95.38 87 ASN B CA 1
ATOM 1671 C C . ASN B 1 87 ? 1.813 -34.969 -18.453 1 95.38 87 ASN B C 1
ATOM 1673 O O . ASN B 1 87 ? 2.232 -35.844 -19.234 1 95.38 87 ASN B O 1
ATOM 1677 N N . GLN B 1 88 ? 2.332 -34.781 -17.312 1 96.56 88 GLN B N 1
ATOM 1678 C CA . GLN B 1 88 ? 3.277 -35.75 -16.734 1 96.56 88 GLN B CA 1
ATOM 1679 C C . GLN B 1 88 ? 2.619 -36.562 -15.633 1 96.56 88 GLN B C 1
ATOM 1681 O O . GLN B 1 88 ? 2.652 -36.188 -14.461 1 96.56 88 GLN B O 1
ATOM 1686 N N . CYS B 1 89 ? 2.166 -37.719 -16.094 1 97.81 89 CYS B N 1
ATOM 1687 C CA . CYS B 1 89 ? 1.422 -38.531 -15.141 1 97.81 89 CYS B CA 1
ATOM 1688 C C . CYS B 1 89 ? 2.104 -39.875 -14.922 1 97.81 89 CYS B C 1
ATOM 1690 O O . CYS B 1 89 ? 2.59 -40.5 -15.875 1 97.81 89 CYS B O 1
ATOM 1692 N N . TYR B 1 90 ? 2.092 -40.281 -13.625 1 97.5 90 TYR B N 1
ATOM 1693 C CA . TYR B 1 90 ? 2.711 -41.531 -13.219 1 97.5 90 TYR B CA 1
ATOM 1694 C C . TYR B 1 90 ? 1.789 -42.344 -12.297 1 97.5 90 TYR B C 1
ATOM 1696 O O . TYR B 1 90 ? 1.021 -41.75 -11.531 1 97.5 90 TYR B O 1
ATOM 1704 N N . ASP B 1 91 ? 1.882 -43.594 -12.383 1 95.62 91 ASP B N 1
ATOM 1705 C CA . ASP B 1 91 ? 1.091 -44.406 -11.469 1 95.62 91 ASP B CA 1
ATOM 1706 C C . ASP B 1 91 ? 1.796 -44.562 -10.125 1 95.62 91 ASP B C 1
ATOM 1708 O O . ASP B 1 91 ? 2.814 -43.906 -9.867 1 95.62 91 ASP B O 1
ATOM 1712 N N . ALA B 1 92 ? 1.248 -45.281 -9.234 1 93.31 92 ALA B N 1
ATOM 1713 C CA . ALA B 1 92 ? 1.731 -45.438 -7.863 1 93.31 92 ALA B CA 1
ATOM 1714 C C . ALA B 1 92 ? 3.125 -46.062 -7.84 1 93.31 92 ALA B C 1
ATOM 1716 O O . ALA B 1 92 ? 3.859 -45.906 -6.855 1 93.31 92 ALA B O 1
ATOM 1717 N N . ASP B 1 93 ? 3.43 -46.75 -8.867 1 94.62 93 ASP B N 1
ATOM 1718 C CA . ASP B 1 93 ? 4.73 -47.406 -8.938 1 94.62 93 ASP B CA 1
ATOM 1719 C C . ASP B 1 93 ? 5.762 -46.5 -9.617 1 94.62 93 ASP B C 1
ATOM 1721 O O . ASP B 1 93 ? 6.918 -46.906 -9.797 1 94.62 93 ASP B O 1
ATOM 1725 N N . GLY B 1 94 ? 5.43 -45.438 -10.055 1 94.62 94 GLY B N 1
ATOM 1726 C CA . GLY B 1 94 ? 6.344 -44.5 -10.68 1 94.62 94 GLY B CA 1
ATOM 1727 C C . GLY B 1 94 ? 6.48 -44.719 -12.172 1 94.62 94 GLY B C 1
ATOM 1728 O O . GLY B 1 94 ? 7.426 -44.219 -12.789 1 94.62 94 GLY B O 1
ATOM 1729 N N . ILE B 1 95 ? 5.566 -45.5 -12.719 1 95.69 95 ILE B N 1
ATOM 1730 C CA . ILE B 1 95 ? 5.602 -45.75 -14.156 1 95.69 95 ILE B CA 1
ATOM 1731 C C . ILE B 1 95 ? 4.762 -44.688 -14.875 1 95.69 95 ILE B C 1
ATOM 1733 O O . ILE B 1 95 ? 3.607 -44.438 -14.516 1 95.69 95 ILE B O 1
ATOM 1737 N N . LYS B 1 96 ? 5.312 -44.156 -15.922 1 96.06 96 LYS B N 1
ATOM 1738 C CA . LYS B 1 96 ? 4.641 -43.094 -16.672 1 96.06 96 LYS B CA 1
ATOM 1739 C C . LYS B 1 96 ? 3.42 -43.625 -17.406 1 96.06 96 LYS B C 1
ATOM 1741 O O . LYS B 1 96 ? 3.496 -44.688 -18.047 1 96.06 96 LYS B O 1
ATOM 1746 N N . LEU B 1 97 ? 2.443 -42.844 -17.297 1 95.31 97 LEU B N 1
ATOM 1747 C CA . LEU B 1 97 ? 1.216 -43.188 -17.984 1 95.31 97 LEU B CA 1
ATOM 1748 C C . LEU B 1 97 ? 1.116 -42.469 -19.328 1 95.31 97 LEU B C 1
ATOM 1750 O O . LEU B 1 97 ? 1.2 -41.25 -19.375 1 95.31 97 LEU B O 1
ATOM 1754 N N . MET B 1 98 ? 0.949 -43.188 -20.438 1 90.06 98 MET B N 1
ATOM 1755 C CA . MET B 1 98 ? 1.046 -42.562 -21.75 1 90.06 98 MET B CA 1
ATOM 1756 C C . MET B 1 98 ? -0.316 -42.531 -22.438 1 90.06 98 MET B C 1
ATOM 1758 O 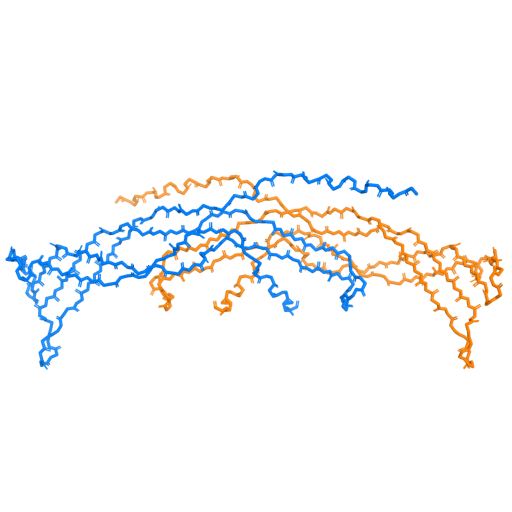O . MET B 1 98 ? -0.474 -41.906 -23.484 1 90.06 98 MET B O 1
ATOM 1762 N N . ASN B 1 99 ? -1.217 -43.188 -21.906 1 87.31 99 ASN B N 1
ATOM 1763 C CA . ASN B 1 99 ? -2.514 -43.188 -22.578 1 87.31 99 ASN B CA 1
ATOM 1764 C C . ASN B 1 99 ? -3.27 -41.906 -22.344 1 87.31 99 ASN B C 1
ATOM 1766 O O . ASN B 1 99 ? -3.016 -41.188 -21.359 1 87.31 99 ASN B O 1
ATOM 1770 N N . ASP B 1 100 ? -4.18 -41.531 -23.344 1 83.38 100 ASP B N 1
ATOM 1771 C CA . ASP B 1 100 ? -4.875 -40.25 -23.344 1 83.38 100 ASP B CA 1
ATOM 1772 C C . ASP B 1 100 ? -5.766 -40.125 -22.109 1 83.38 100 ASP B C 1
ATOM 1774 O O . ASP B 1 100 ? -5.973 -39 -21.609 1 83.38 100 ASP B O 1
ATOM 1778 N N . GLU B 1 101 ? -6.27 -41.219 -21.609 1 85.75 101 GLU B N 1
ATOM 1779 C CA . GLU B 1 101 ? -7.211 -41.188 -20.5 1 85.75 101 GLU B CA 1
ATOM 1780 C C . GLU B 1 101 ? -6.496 -40.906 -19.188 1 85.75 101 GLU B C 1
ATOM 1782 O O . GLU B 1 101 ? -6.941 -40.094 -18.375 1 85.75 101 GLU B O 1
ATOM 1787 N N . ASP B 1 102 ? -5.305 -41.531 -19.062 1 90.75 102 ASP B N 1
ATOM 1788 C CA . ASP B 1 102 ? -4.645 -41.469 -17.75 1 90.75 102 ASP B CA 1
ATOM 1789 C C . ASP B 1 102 ? -3.396 -40.594 -17.797 1 90.75 102 ASP B C 1
ATOM 1791 O O . ASP B 1 102 ? -2.871 -40.219 -16.766 1 90.75 102 ASP B O 1
ATOM 1795 N N . GLY B 1 103 ? -2.988 -40.312 -19.047 1 94.5 103 GLY B N 1
ATOM 1796 C CA . GLY B 1 103 ? -1.722 -39.594 -19.203 1 94.5 103 GLY B CA 1
ATOM 1797 C C . GLY B 1 103 ? -1.855 -38.094 -19.094 1 94.5 103 GLY B C 1
ATOM 1798 O O . GLY B 1 103 ? -0.869 -37.375 -19.234 1 94.5 103 GLY B O 1
ATOM 1799 N N . VAL B 1 104 ? -3.059 -37.625 -18.953 1 95.31 104 VAL B N 1
ATOM 1800 C CA . VAL B 1 104 ? -3.307 -36.188 -18.859 1 95.31 104 VAL B CA 1
ATOM 1801 C C . VAL B 1 104 ? -4.34 -35.906 -17.766 1 95.31 104 VAL B C 1
ATOM 1803 O O . VAL B 1 104 ? -5.246 -36.719 -17.547 1 95.31 104 VAL B O 1
ATOM 1806 N N . MET B 1 105 ? -4.09 -34.969 -17.109 1 95.38 105 MET B N 1
ATOM 1807 C CA . MET B 1 105 ? -5.043 -34.531 -16.078 1 95.38 105 MET B CA 1
ATOM 1808 C C . MET B 1 105 ? -5.402 -33.062 -16.266 1 95.38 105 MET B C 1
ATOM 1810 O O . MET B 1 105 ? -4.516 -32.219 -16.422 1 95.38 105 MET B O 1
ATOM 1814 N N . GLU B 1 106 ? -6.746 -32.75 -16.328 1 95.31 106 GLU B N 1
ATOM 1815 C CA . GLU B 1 106 ? -7.219 -31.375 -16.391 1 95.31 106 GLU B CA 1
ATOM 1816 C C . GLU B 1 106 ? -7.59 -30.875 -15 1 95.31 106 GLU B C 1
ATOM 1818 O O . GLU B 1 106 ? -8.336 -31.531 -14.266 1 95.31 106 GLU B O 1
ATOM 1823 N N . ILE B 1 107 ? -7.082 -29.688 -14.656 1 94.88 107 ILE B N 1
ATOM 1824 C CA . ILE B 1 107 ? -7.445 -29.109 -13.367 1 94.88 107 ILE B CA 1
ATOM 1825 C C . ILE B 1 107 ? -7.871 -27.656 -13.562 1 94.88 107 ILE B C 1
ATOM 1827 O O . ILE B 1 107 ? -7.547 -27.031 -14.578 1 94.88 107 ILE B O 1
ATOM 1831 N N . LYS B 1 108 ? -8.617 -27.141 -12.578 1 94.38 108 LYS B N 1
ATOM 1832 C CA . LYS B 1 108 ? -9.047 -25.75 -12.57 1 94.38 108 LYS B CA 1
ATOM 1833 C C . LYS B 1 108 ? -8.156 -24.891 -11.672 1 94.38 108 LYS B C 1
ATOM 1835 O O . LYS B 1 108 ? -7.812 -25.312 -10.562 1 94.38 108 LYS B O 1
ATOM 1840 N N . LEU B 1 109 ? -7.781 -23.75 -12.234 1 92.88 109 LEU B N 1
ATOM 1841 C CA . LEU B 1 109 ? -6.949 -22.828 -11.477 1 92.88 109 LEU B CA 1
ATOM 1842 C C . LEU B 1 109 ? -7.547 -21.422 -11.492 1 92.88 109 LEU B C 1
ATOM 1844 O O . LEU B 1 109 ? -8.164 -21.016 -12.484 1 92.88 109 LEU B O 1
ATOM 1848 N N . ARG B 1 110 ? -7.414 -20.766 -10.422 1 94.25 110 ARG B N 1
ATOM 1849 C CA . ARG B 1 110 ? -7.785 -19.359 -10.352 1 94.25 110 ARG B CA 1
ATOM 1850 C C . ARG B 1 110 ? -6.543 -18.469 -10.297 1 94.25 110 ARG B C 1
ATOM 1852 O O . ARG B 1 110 ? -5.602 -18.75 -9.562 1 94.25 110 ARG B O 1
ATOM 1859 N N . GLU B 1 111 ? -6.586 -17.375 -11.102 1 95.88 111 GLU B N 1
ATOM 1860 C CA . GLU B 1 111 ? -5.406 -16.516 -11.148 1 95.88 111 GLU B CA 1
ATOM 1861 C C . GLU B 1 111 ? -5.797 -15.039 -11.172 1 95.88 111 GLU B C 1
ATOM 1863 O O . GLU B 1 111 ? -6.895 -14.688 -11.609 1 95.88 111 GLU B O 1
ATOM 1868 N N . PRO B 1 112 ? -4.914 -14.148 -10.711 1 96.69 112 PRO B N 1
ATOM 1869 C CA . PRO B 1 112 ? -5.18 -12.703 -10.773 1 96.69 112 PRO B CA 1
ATOM 1870 C C . PRO B 1 112 ? -5.43 -12.211 -12.195 1 96.69 112 PRO B C 1
ATOM 1872 O O . PRO B 1 112 ? -4.797 -12.688 -13.141 1 96.69 112 PRO B O 1
ATOM 1875 N N . ALA B 1 113 ? -6.363 -11.32 -12.273 1 97.19 113 ALA B N 1
ATOM 1876 C CA . ALA B 1 113 ? -6.672 -10.734 -13.578 1 97.19 113 ALA B CA 1
ATOM 1877 C C . ALA B 1 113 ? -6.832 -9.219 -13.469 1 97.19 113 ALA B C 1
ATOM 1879 O O . ALA B 1 113 ? -7.375 -8.719 -12.484 1 97.19 113 ALA B O 1
ATOM 1880 N N . GLU B 1 114 ? -6.316 -8.516 -14.484 1 96.94 114 GLU B N 1
ATOM 1881 C CA . GLU B 1 114 ? -6.488 -7.07 -14.594 1 96.94 114 GLU B CA 1
ATOM 1882 C C . GLU B 1 114 ? -5.934 -6.352 -13.367 1 96.94 114 GLU B C 1
ATOM 1884 O O . GLU B 1 114 ? -6.668 -5.641 -12.672 1 96.94 114 GLU B O 1
ATOM 1889 N N . CYS B 1 115 ? -4.676 -6.477 -13.219 1 96.81 115 CYS B N 1
ATOM 1890 C CA . CYS B 1 115 ? -3.986 -5.863 -12.086 1 96.81 115 CYS B CA 1
ATOM 1891 C C . CYS B 1 115 ? -3.959 -4.348 -12.219 1 96.81 115 CYS B C 1
ATOM 1893 O O . CYS B 1 115 ? -3.662 -3.82 -13.297 1 96.81 115 CYS B O 1
ATOM 1895 N N . LYS B 1 116 ? -4.262 -3.697 -11.148 1 95.44 116 LYS B N 1
ATOM 1896 C CA . LYS B 1 116 ? -4.203 -2.238 -11.078 1 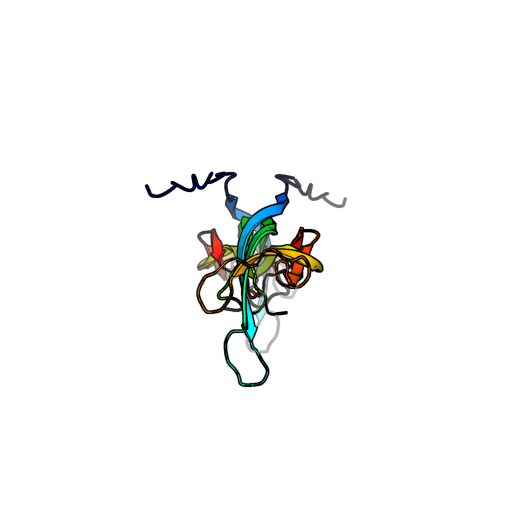95.44 116 LYS B CA 1
ATOM 1897 C C . LYS B 1 116 ? -4 -1.764 -9.641 1 95.44 116 LYS B C 1
ATOM 1899 O O . LYS B 1 116 ? -4.043 -2.564 -8.711 1 95.44 116 LYS B O 1
ATOM 1904 N N . CYS B 1 117 ? -3.662 -0.508 -9.562 1 94.06 117 CYS B N 1
ATOM 1905 C CA . CYS B 1 117 ? -3.578 0.079 -8.234 1 94.06 117 CYS B CA 1
ATOM 1906 C C . CYS B 1 117 ? -4.969 0.317 -7.652 1 94.06 117 CYS B C 1
ATOM 1908 O O . CYS B 1 117 ? -5.742 1.109 -8.188 1 94.06 117 CYS B O 1
ATOM 1910 N N . ILE B 1 118 ? -5.273 -0.422 -6.523 1 92.12 118 ILE B N 1
ATOM 1911 C CA . ILE B 1 118 ? -6.555 -0.313 -5.836 1 92.12 118 ILE B CA 1
ATOM 1912 C C . ILE B 1 118 ? -6.332 0.144 -4.398 1 92.12 118 ILE B C 1
ATOM 1914 O O . ILE B 1 118 ? -5.383 -0.291 -3.74 1 92.12 118 ILE B O 1
ATOM 1918 N N . LYS B 1 119 ? -7.238 0.944 -3.961 1 90.5 119 LYS B N 1
ATOM 1919 C CA . LYS B 1 119 ? -7.109 1.472 -2.605 1 90.5 119 LYS B CA 1
ATOM 1920 C C . LYS B 1 119 ? -7.051 0.343 -1.58 1 90.5 119 LYS B C 1
ATOM 1922 O O . LYS B 1 119 ? -7.848 -0.595 -1.633 1 90.5 119 LYS B O 1
ATOM 1927 N N . CYS B 1 120 ? -6.094 0.221 -0.709 1 81.38 120 CYS B N 1
ATOM 1928 C CA . CYS B 1 120 ? -5.922 -0.853 0.262 1 81.38 120 CYS B CA 1
ATOM 1929 C C . CYS B 1 120 ? -5.805 -0.296 1.676 1 81.38 120 CYS B C 1
ATOM 1931 O O . CYS B 1 120 ? -5.91 -1.041 2.652 1 81.38 120 CYS B O 1
ATOM 1933 N N . GLY B 1 121 ? -5.402 0.822 2.125 1 64.12 121 GLY B N 1
ATOM 1934 C CA . GLY B 1 121 ? -4.754 1.433 3.273 1 64.12 121 GLY B CA 1
ATOM 1935 C C . GLY B 1 121 ? -5.586 1.353 4.539 1 64.12 121 GLY B C 1
ATOM 1936 O O . GLY B 1 121 ? -6.598 2.045 4.668 1 64.12 121 GLY B O 1
ATOM 1937 N N . ASN B 1 122 ? -5.969 -0.075 5.055 1 61.34 122 ASN B N 1
ATOM 1938 C CA . ASN B 1 122 ? -6.34 0.066 6.457 1 61.34 122 ASN B CA 1
ATOM 1939 C C . ASN B 1 122 ? -5.125 0.35 7.336 1 61.34 122 ASN B C 1
ATOM 1941 O O . ASN B 1 122 ? -4.113 -0.351 7.25 1 61.34 122 ASN B O 1
ATOM 1945 N N . PHE B 1 123 ? -4.773 1.585 7.453 1 54.91 123 PHE B N 1
ATOM 1946 C CA . PHE B 1 123 ? -3.727 1.907 8.414 1 54.91 123 PHE B CA 1
ATOM 1947 C C . PHE B 1 123 ? -4.133 1.479 9.82 1 54.91 123 PHE B C 1
ATOM 1949 O O . PHE B 1 123 ? -5.098 2.006 10.383 1 54.91 123 PHE B O 1
ATOM 1956 N N . SER B 1 124 ? -4.633 0.355 9.961 1 47.53 124 SER B N 1
ATOM 1957 C CA . SER B 1 124 ? -5.066 -0.03 11.297 1 47.53 124 SER B CA 1
ATOM 1958 C C . SER B 1 124 ? -4.133 0.535 12.367 1 47.53 124 SER B C 1
ATOM 1960 O O . SER B 1 124 ? -4.586 0.949 13.438 1 47.53 124 SER B O 1
ATOM 1962 N N . ARG B 1 125 ? -2.852 0.1 12.586 1 38.5 125 ARG B N 1
ATOM 1963 C CA . ARG B 1 125 ? -2.324 0.339 13.93 1 38.5 125 ARG B CA 1
ATOM 1964 C C . ARG B 1 125 ? -1.906 1.795 14.102 1 38.5 125 ARG B C 1
ATOM 1966 O O . ARG B 1 125 ? -1.419 2.422 13.156 1 38.5 125 ARG B O 1
#

Nearest PDB structures (foldseek):
  5bpu-assembly1_A  TM=4.868E-01  e=2.844E-04  Homo sapiens
  5bpu-assembly1_A  TM=4.870E-01  e=3.487E-04  Homo sapiens
  4my2-assembly1_A-2  TM=4.737E-01  e=1.435E-03  Escherichia coli O157:H7

Sequence (250 aa):
MQEGYFLIKILEDENCETLQSEIHITKDEYDEVGHIKRTCSGDISVTKCEGFCTSQVQPSVITATGFAKECYCCRESYLKERLVILNQCYDADGIKLMNDEDGVMEIKLREPAECKCIKCGNFSRMQEGYFLIKILEDENCETLQSEIHITKDEYDEVGHIKRTCSGDISVTKCEGFCTSQVQPSVITATGFAKECYCCRESYLKERLVILNQCYDADGIKLMNDEDGVMEIKLREPAECKCIKCGNFSR

InterPro domains:
  IPR034441 Bursicon subunit beta [PTHR41151] (11-125)

Radius of gyration: 28.73 Å; Cα contacts (8 Å, |Δi|>4): 620; chains: 2; bounding box: 41×91×56 Å

Solvent-accessible surface area (backbone atoms only — not comparable to full-atom values): 13779 Å² total; per-residue (Å²): 132,82,80,73,74,74,68,71,69,72,68,80,67,65,42,41,39,68,40,80,42,80,45,80,47,76,47,78,40,62,44,98,86,68,46,65,51,30,39,29,25,35,78,43,79,40,45,27,18,43,27,31,12,50,15,26,29,37,81,26,90,86,35,92,78,39,46,40,70,45,24,22,27,18,31,51,74,44,71,42,77,46,80,44,74,22,61,49,17,22,34,74,84,68,48,74,35,80,47,79,80,65,13,42,45,80,46,81,45,68,30,54,34,73,27,32,65,39,82,44,60,65,77,72,128,132,81,79,71,74,73,70,72,69,72,64,83,66,66,41,39,39,68,42,80,42,80,43,80,47,77,46,78,39,62,44,97,86,68,46,66,51,31,39,29,24,35,80,42,80,41,46,26,19,42,27,29,12,52,13,26,28,38,80,26,90,86,35,92,77,39,47,40,71,46,26,23,28,18,30,51,73,43,71,43,76,46,80,45,75,22,62,47,18,22,35,75,84,67,49,73,38,80,47,80,80,65,13,43,43,80,45,81,45,68,31,52,32,74,26,32,65,39,82,49,56,58,75,71,129

pLDDT: mean 85.74, std 20.44, range [20.89, 97.81]

Foldseek 3Di:
DPPPPPCPVPPPDWDKDWDKDKDKDKDFDADPVGHTFKIFMDIDIAIDMDTDDDWDWAADPVDPVRIDTWDWDKFAPDKDKDKDKTQFMAGPVRHTDDDPVGRMDIDMDIHGHDIDIDIDDPVPD/DPPPPPPPPPPPDWDKDWDKDKDKDKDFDADPVGHTFKMFMDIDIAIDMDTDDDWDWAADPVDPVRIDTWDWDKFAPDKDKDKDKTQFMAGPVRHTDHDPVGRMDIDMDIGGDDIDIDIDDPVPD

Secondary structure (DSSP, 8-state):
--------------EEEEEEEEEEEEEEEE-TTS-EEEEEEEEEEEEEEEEEEEEEEEE-SSSTTSEEEEEEEEE-SEEEEEEEEE-EEEETTSPBP-STTTS-EEEEEEEEES-EEEE------/--------------EEEEEEEEEEEEEEEE-TTS-EEEEEEEEEEEEEEEEEEEEEEEE-SSSTTSEEEEEEEEE-SEEEEEEEEE-EEEETTSPBP-STTTS-EEEEEEEEES-EEEE------